Protein AF-A0A0F5W5Y2-F1 (afdb_monomer)

Sequence (340 aa):
MSAEYATFGLAPAMRAGGVLVNGEYQVHRDFMDFIVDGRPLLFQLSDLDAVSPLASDVPPSIFTAQVRSLLLETDAPLPGGRYVIYGCPECEDLGCGAVTAVIEKEHGDFIWRDFAWQTDEHADLELNGYHGIGPFRFRGPEYRQALDSLLGPDSASPRRRVLLIGARVALLAKLAAALRTIGIGADITQDAEGVPADELRAYGAVAFGRAVAQQERAAVRRSFERAGVEVAYVDGLAPIVPLLVAQIEHALDRSPQEQRRLTRLVAADGEAGVEVTSPCRVRLTAYRLDRLLRTHAEEVFDGVLEAGRHRIALDARAVKGESFVVARTSGGVLVEAMAH

Nearest PDB structures (foldseek):
  6bye-assembly1_B  TM=6.300E-01  e=9.648E-03  Xanthomonas citri pv. citri str. 306
  6byg-assembly1_A  TM=6.576E-01  e=2.609E-02  Xanthomonas citri pv. citri str. 306
  6byc-assembly1_A  TM=6.180E-01  e=2.609E-02  Xanthomonas citri pv. citri str. 306
  1zld-assembly1_A  TM=4.680E-01  e=2.321E-02  Pyrenophora tritici-repentis
  1dcf-assembly1_A-2  TM=6.520E-01  e=2.984E+00  Arabidopsis thaliana

Structure (mmCIF, N/CA/C/O backbone):
data_AF-A0A0F5W5Y2-F1
#
_entry.id   AF-A0A0F5W5Y2-F1
#
loop_
_atom_site.group_PDB
_atom_site.id
_atom_site.type_symbol
_atom_site.label_atom_id
_atom_site.label_alt_id
_atom_site.label_comp_id
_atom_site.label_asym_id
_atom_site.label_entity_id
_atom_site.label_seq_id
_atom_site.pdbx_PDB_ins_code
_atom_site.Cartn_x
_atom_site.Cartn_y
_atom_site.Cartn_z
_atom_site.occupancy
_atom_site.B_iso_or_equiv
_atom_site.auth_seq_id
_atom_site.auth_comp_id
_atom_site.auth_asym_id
_atom_site.auth_atom_id
_atom_site.pdbx_PDB_model_num
ATOM 1 N N . MET A 1 1 ? 20.122 -22.446 -24.600 1.00 36.56 1 MET A N 1
ATOM 2 C CA . MET A 1 1 ? 18.675 -22.751 -24.587 1.00 36.56 1 MET A CA 1
ATOM 3 C C . MET A 1 1 ? 17.962 -21.416 -24.682 1.00 36.56 1 MET A C 1
ATOM 5 O O . MET A 1 1 ? 18.310 -20.545 -23.899 1.00 36.56 1 MET A O 1
ATOM 9 N N . SER A 1 2 ? 17.103 -21.201 -25.684 1.00 42.94 2 SER A N 1
ATOM 10 C CA . SER A 1 2 ? 16.332 -19.952 -25.786 1.00 42.94 2 SER A CA 1
ATOM 11 C C . SER A 1 2 ? 15.470 -19.846 -24.536 1.00 42.94 2 SER A C 1
ATOM 13 O O . SER A 1 2 ? 14.688 -20.763 -24.298 1.00 42.94 2 SER A O 1
ATOM 15 N N . ALA A 1 3 ? 15.639 -18.793 -23.734 1.00 53.97 3 ALA A N 1
ATOM 16 C CA . ALA A 1 3 ? 14.706 -18.525 -22.648 1.00 53.97 3 ALA A CA 1
ATOM 17 C C . ALA A 1 3 ? 13.303 -18.439 -23.264 1.00 53.97 3 ALA A C 1
ATOM 19 O O . ALA A 1 3 ? 13.114 -17.779 -24.293 1.00 53.97 3 ALA A O 1
ATOM 20 N N . GLU A 1 4 ? 12.363 -19.197 -22.708 1.00 79.62 4 GLU A N 1
ATOM 21 C CA . GLU A 1 4 ? 10.958 -19.097 -23.083 1.00 79.62 4 GLU A CA 1
ATOM 22 C C . GLU A 1 4 ? 10.491 -17.660 -22.809 1.00 79.62 4 GLU A C 1
ATOM 24 O O . GLU A 1 4 ? 10.988 -17.006 -21.889 1.00 79.62 4 GLU A O 1
ATOM 29 N N . TYR A 1 5 ? 9.612 -17.125 -23.659 1.00 90.88 5 TYR A N 1
ATOM 30 C CA . TYR A 1 5 ? 9.090 -15.780 -23.427 1.00 90.88 5 TYR A CA 1
ATOM 31 C C . TYR A 1 5 ? 8.255 -15.785 -22.152 1.00 90.88 5 TYR A C 1
ATOM 33 O O . TYR A 1 5 ? 7.308 -16.562 -22.050 1.00 90.88 5 TYR A O 1
ATOM 41 N N . ALA A 1 6 ? 8.585 -14.883 -21.236 1.00 95.19 6 ALA A N 1
ATOM 42 C CA . ALA A 1 6 ? 7.760 -14.586 -20.081 1.00 95.19 6 ALA A CA 1
ATOM 43 C C . ALA A 1 6 ? 6.693 -13.550 -20.462 1.00 95.19 6 ALA A C 1
ATOM 45 O O . ALA A 1 6 ? 6.901 -12.699 -21.337 1.00 95.19 6 ALA A O 1
ATOM 46 N N . THR A 1 7 ? 5.553 -13.602 -19.783 1.00 95.88 7 THR A N 1
ATOM 47 C CA . THR A 1 7 ? 4.538 -12.542 -19.860 1.00 95.88 7 THR A CA 1
ATOM 48 C C . THR A 1 7 ? 4.912 -11.388 -18.935 1.00 95.88 7 THR A C 1
ATOM 50 O O . THR A 1 7 ? 5.480 -11.604 -17.865 1.00 95.88 7 THR A O 1
ATOM 53 N N . PHE A 1 8 ? 4.588 -10.161 -19.348 1.00 97.19 8 PHE A N 1
ATOM 54 C CA . PHE A 1 8 ? 4.802 -8.952 -18.557 1.00 97.19 8 PHE A CA 1
ATOM 55 C C . PHE A 1 8 ? 3.479 -8.226 -18.340 1.00 97.19 8 PHE A C 1
ATOM 57 O O . PHE A 1 8 ? 2.715 -8.011 -19.282 1.00 97.19 8 PHE A O 1
ATOM 64 N N . GLY A 1 9 ? 3.231 -7.814 -17.104 1.00 96.00 9 GLY A N 1
ATOM 65 C CA . GLY A 1 9 ? 2.086 -7.002 -16.736 1.00 96.00 9 GLY A CA 1
ATOM 66 C C . GLY A 1 9 ? 2.385 -6.113 -15.540 1.00 96.00 9 GLY A C 1
ATOM 67 O O . GLY A 1 9 ? 3.461 -6.165 -14.945 1.00 96.00 9 GLY A O 1
ATOM 68 N N . LEU A 1 10 ? 1.397 -5.301 -15.186 1.00 95.19 10 LEU A N 1
ATOM 69 C CA . LEU A 1 10 ? 1.430 -4.423 -14.027 1.00 95.19 10 LEU A CA 1
ATOM 70 C C . LEU A 1 10 ? 0.143 -4.611 -13.236 1.00 95.19 10 LEU A C 1
ATOM 72 O O . LEU A 1 10 ? -0.926 -4.774 -13.830 1.00 95.19 10 LEU A O 1
ATOM 76 N N . ALA A 1 11 ? 0.238 -4.562 -11.914 1.00 92.81 11 ALA A N 1
ATOM 77 C CA . ALA A 1 11 ? -0.936 -4.562 -11.055 1.00 92.81 11 ALA A CA 1
ATOM 78 C C . ALA A 1 11 ? -0.757 -3.599 -9.875 1.00 92.81 11 ALA A C 1
ATOM 80 O O . ALA A 1 11 ? 0.367 -3.431 -9.399 1.00 92.81 11 ALA A O 1
ATOM 81 N N . PRO A 1 12 ? -1.841 -2.976 -9.379 1.00 91.94 12 PRO A N 1
ATOM 82 C CA . PRO A 1 12 ? -1.785 -2.198 -8.151 1.00 91.94 12 PRO A CA 1
ATOM 83 C C . PRO A 1 12 ? -1.340 -3.069 -6.977 1.00 91.94 12 PRO A C 1
ATOM 85 O O . PRO A 1 12 ? -1.872 -4.161 -6.773 1.00 91.94 12 PRO A O 1
ATOM 88 N N . ALA A 1 13 ? -0.410 -2.546 -6.190 1.00 91.62 13 ALA A N 1
ATOM 89 C CA . ALA A 1 13 ? 0.059 -3.131 -4.950 1.00 91.62 13 ALA A CA 1
ATOM 90 C C . ALA A 1 13 ? 0.199 -2.053 -3.872 1.00 91.62 13 ALA A C 1
ATOM 92 O O . ALA A 1 13 ? 0.281 -0.853 -4.157 1.00 91.62 13 ALA A O 1
ATOM 93 N N . MET A 1 14 ? 0.243 -2.501 -2.622 1.00 91.12 14 MET A N 1
ATOM 94 C CA . MET A 1 14 ? 0.420 -1.643 -1.461 1.00 91.12 14 MET A CA 1
ATOM 95 C C . MET A 1 14 ? 1.567 -2.151 -0.592 1.00 91.12 14 MET A C 1
ATOM 97 O O . MET A 1 14 ? 1.665 -3.346 -0.330 1.00 91.12 14 MET A O 1
ATOM 101 N N . ARG A 1 15 ? 2.382 -1.232 -0.071 1.00 92.88 15 ARG A N 1
ATOM 102 C CA . ARG A 1 15 ? 3.181 -1.454 1.135 1.00 92.88 15 ARG A CA 1
ATOM 103 C C . ARG A 1 15 ? 2.403 -0.912 2.322 1.00 92.88 15 ARG A C 1
ATOM 105 O O . ARG A 1 15 ? 2.127 0.288 2.392 1.00 92.88 15 ARG A O 1
ATOM 112 N N . ALA A 1 16 ? 2.037 -1.795 3.243 1.00 90.50 16 ALA A N 1
ATOM 113 C CA . ALA A 1 16 ? 1.242 -1.436 4.406 1.00 90.50 16 ALA A CA 1
ATOM 114 C C . ALA A 1 16 ? 2.083 -0.580 5.370 1.00 90.50 16 ALA A C 1
ATOM 116 O O . ALA A 1 16 ? 3.141 -1.005 5.828 1.00 90.50 16 ALA A O 1
ATOM 117 N N . GLY A 1 17 ? 1.613 0.625 5.678 1.00 91.00 17 GLY A N 1
ATOM 118 C CA . GLY A 1 17 ? 2.208 1.515 6.666 1.00 91.00 17 GLY A CA 1
ATOM 119 C C . GLY A 1 17 ? 1.814 1.128 8.089 1.00 91.00 17 GLY A C 1
ATOM 120 O O . GLY A 1 17 ? 1.643 -0.041 8.411 1.00 91.00 17 GLY A O 1
ATOM 121 N N . GLY A 1 18 ? 1.661 2.102 8.978 1.00 89.12 18 GLY A N 1
ATOM 122 C CA . GLY A 1 1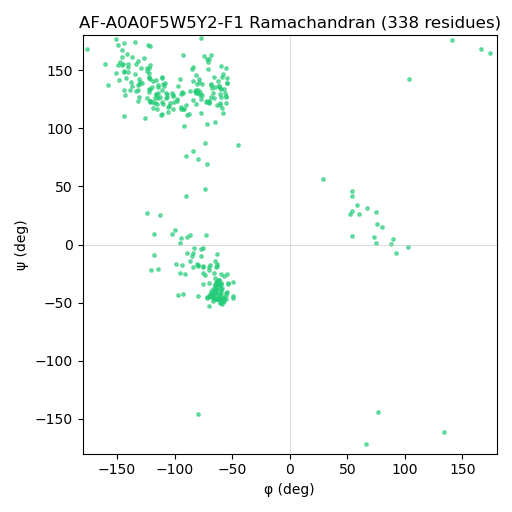8 ? 1.017 1.880 10.270 1.00 89.12 18 GLY A CA 1
ATOM 123 C C . GLY A 1 18 ? 1.663 2.612 11.433 1.00 89.12 18 GLY A C 1
ATOM 124 O O . GLY A 1 18 ? 2.687 3.278 11.301 1.00 89.12 18 GLY A O 1
ATOM 125 N N . VAL A 1 19 ? 1.023 2.470 12.593 1.00 89.00 19 VAL A N 1
ATOM 126 C CA . VAL A 1 19 ? 1.528 2.948 13.884 1.00 89.00 19 VAL A CA 1
ATOM 127 C C . VAL A 1 19 ? 1.891 1.728 14.715 1.00 89.00 19 VAL A C 1
ATOM 129 O O . VAL A 1 19 ? 1.013 0.949 15.096 1.00 89.00 19 VAL A O 1
ATOM 132 N N . LEU A 1 20 ? 3.180 1.548 14.966 1.00 85.69 20 LEU A N 1
ATOM 133 C CA . LEU A 1 20 ? 3.710 0.413 15.707 1.00 85.69 20 LEU A CA 1
ATOM 134 C C . LEU A 1 20 ? 3.424 0.546 17.210 1.00 85.69 20 LEU A C 1
ATOM 136 O O . LEU A 1 20 ? 3.120 1.625 17.722 1.00 85.69 20 LEU A O 1
ATOM 140 N N . VAL A 1 21 ? 3.517 -0.569 17.944 1.00 83.50 21 VAL A N 1
ATOM 141 C CA . VAL A 1 21 ? 3.242 -0.611 19.397 1.00 83.50 21 VAL A CA 1
ATOM 142 C C . VAL A 1 21 ? 4.195 0.297 20.186 1.00 83.50 21 VAL A C 1
ATOM 144 O O . VAL A 1 21 ? 3.800 0.878 21.196 1.00 83.50 21 VAL A O 1
ATOM 147 N N . ASN A 1 22 ? 5.424 0.473 19.700 1.00 82.62 22 ASN A N 1
ATOM 148 C CA . ASN A 1 22 ? 6.426 1.385 20.259 1.00 82.62 22 ASN A CA 1
ATOM 149 C C . ASN A 1 22 ? 6.187 2.870 19.900 1.00 82.62 22 ASN A C 1
ATOM 151 O O . ASN A 1 22 ? 6.911 3.734 20.388 1.00 82.62 22 ASN A O 1
ATOM 155 N N . GLY A 1 23 ? 5.173 3.179 19.084 1.00 82.19 23 GLY A N 1
ATOM 156 C CA . GLY A 1 23 ? 4.836 4.533 18.641 1.00 82.19 23 GLY A CA 1
ATOM 157 C C . GLY A 1 23 ? 5.565 5.002 17.379 1.00 82.19 23 GLY A C 1
ATOM 158 O O . GLY A 1 23 ? 5.333 6.131 16.948 1.00 82.19 23 GLY A O 1
ATOM 159 N N . GLU A 1 24 ? 6.416 4.165 16.783 1.00 87.88 24 GLU A N 1
ATOM 160 C CA . GLU A 1 24 ? 7.038 4.444 15.488 1.00 87.88 24 GLU A CA 1
ATOM 161 C C . GLU A 1 24 ? 6.017 4.352 14.350 1.00 87.88 24 GLU A C 1
ATOM 163 O O . GLU A 1 24 ? 4.978 3.691 14.458 1.00 87.88 24 GLU A O 1
ATOM 168 N N . TYR A 1 25 ? 6.331 5.025 13.246 1.00 88.88 25 TYR A N 1
ATOM 169 C CA . TYR A 1 25 ? 5.500 5.046 12.052 1.00 88.88 25 TYR A CA 1
ATOM 170 C C . TYR A 1 25 ? 6.182 4.301 10.916 1.00 88.88 25 TYR A C 1
ATOM 172 O O . TYR A 1 25 ? 7.394 4.385 10.739 1.00 88.88 25 TYR A O 1
ATOM 180 N N . GLN A 1 26 ? 5.363 3.611 10.136 1.00 91.44 26 GLN A N 1
ATOM 181 C CA . GLN A 1 26 ? 5.737 2.977 8.884 1.00 91.44 26 GLN A CA 1
ATOM 182 C C . GLN A 1 26 ? 4.950 3.647 7.764 1.00 91.44 26 GLN A C 1
ATOM 184 O O . GLN A 1 26 ? 3.731 3.801 7.872 1.00 91.44 26 GLN A O 1
ATOM 189 N N . VAL A 1 27 ? 5.633 4.079 6.706 1.00 92.19 27 VAL A N 1
ATOM 190 C CA . VAL A 1 27 ? 4.982 4.827 5.630 1.00 92.19 27 VAL A CA 1
ATOM 191 C C . VAL A 1 27 ? 4.202 3.909 4.691 1.00 92.19 27 VAL A C 1
ATOM 193 O O . VAL A 1 27 ? 4.708 2.917 4.180 1.00 92.19 27 VAL A O 1
ATOM 196 N N . HIS A 1 28 ? 2.947 4.240 4.441 1.00 93.06 28 HIS A N 1
ATOM 197 C CA . HIS A 1 28 ? 2.129 3.541 3.466 1.00 93.06 28 HIS A CA 1
ATOM 198 C C . HIS A 1 28 ? 2.521 3.972 2.043 1.00 93.06 28 HIS A C 1
ATOM 200 O O . HIS A 1 28 ? 2.723 5.161 1.783 1.00 93.06 28 HIS A O 1
ATOM 206 N N . ARG A 1 29 ? 2.593 3.015 1.111 1.00 92.06 29 ARG A N 1
ATOM 207 C CA . ARG A 1 29 ? 2.836 3.283 -0.316 1.00 92.06 29 ARG A CA 1
ATOM 208 C C . ARG A 1 29 ? 1.842 2.524 -1.173 1.00 92.06 29 ARG A C 1
ATOM 210 O O . ARG A 1 29 ? 1.722 1.314 -1.026 1.00 92.06 29 ARG A O 1
ATOM 217 N N . ASP A 1 30 ? 1.246 3.215 -2.133 1.00 91.12 30 ASP A N 1
ATOM 218 C CA . ASP A 1 30 ? 0.565 2.590 -3.266 1.00 91.12 30 ASP A CA 1
ATOM 219 C C . ASP A 1 30 ? 1.489 2.654 -4.487 1.00 91.12 30 ASP A C 1
ATOM 221 O O . ASP A 1 30 ? 1.966 3.740 -4.843 1.00 91.12 30 ASP A O 1
ATOM 225 N N . PHE A 1 31 ? 1.714 1.530 -5.159 1.00 92.88 31 PHE A N 1
ATOM 226 C CA . PHE A 1 31 ? 2.610 1.431 -6.313 1.00 92.88 31 PHE A CA 1
ATOM 227 C C . PHE A 1 31 ? 2.103 0.415 -7.341 1.00 92.88 31 PHE A C 1
ATOM 229 O O . PHE A 1 31 ? 1.189 -0.360 -7.067 1.00 92.88 31 PHE A O 1
ATOM 236 N N . MET A 1 32 ? 2.683 0.428 -8.541 1.00 93.81 32 MET A N 1
ATOM 237 C CA . MET A 1 32 ? 2.454 -0.623 -9.537 1.00 93.81 32 MET A CA 1
ATOM 238 C C . MET A 1 32 ? 3.522 -1.704 -9.406 1.00 93.81 32 MET A C 1
ATOM 240 O O . MET A 1 32 ? 4.705 -1.428 -9.609 1.00 93.81 32 MET A O 1
ATOM 244 N N . ASP A 1 33 ? 3.116 -2.924 -9.072 1.00 94.56 33 ASP A N 1
ATOM 245 C CA . ASP A 1 33 ? 4.012 -4.074 -9.033 1.00 94.56 33 ASP A CA 1
ATOM 246 C C . ASP A 1 33 ? 4.176 -4.697 -10.425 1.00 94.56 33 ASP A C 1
ATOM 248 O O . ASP A 1 33 ? 3.287 -4.610 -11.277 1.00 94.56 33 ASP A O 1
ATOM 252 N N . PHE A 1 34 ? 5.320 -5.339 -10.649 1.00 96.44 34 PHE A N 1
ATOM 253 C CA . PHE A 1 34 ? 5.620 -6.066 -11.873 1.00 96.44 34 PHE A CA 1
ATOM 254 C C . PHE A 1 34 ? 5.042 -7.475 -11.792 1.00 96.44 34 PHE A C 1
ATOM 256 O O . PHE A 1 34 ? 5.357 -8.243 -10.883 1.00 96.44 34 PHE A O 1
ATOM 263 N N . ILE A 1 35 ? 4.215 -7.831 -12.770 1.00 95.69 35 ILE A N 1
ATOM 264 C CA . ILE A 1 35 ? 3.640 -9.166 -12.898 1.00 95.69 35 ILE A CA 1
ATOM 265 C C . ILE A 1 35 ? 4.414 -9.924 -13.970 1.00 95.69 35 ILE A C 1
ATOM 267 O O . ILE A 1 35 ? 4.394 -9.544 -15.140 1.00 95.69 35 ILE A O 1
ATOM 271 N N . VAL A 1 36 ? 5.077 -11.005 -13.567 1.00 95.31 36 VAL A N 1
ATOM 272 C CA . VAL A 1 36 ? 5.816 -11.903 -14.460 1.00 95.31 36 VAL A CA 1
ATOM 273 C C . VAL A 1 36 ? 5.170 -13.278 -14.390 1.00 95.31 36 VAL A C 1
ATOM 275 O O . VAL A 1 36 ? 5.023 -13.841 -13.304 1.00 95.31 36 VAL A O 1
ATOM 278 N N . ASP A 1 37 ? 4.722 -13.796 -15.534 1.00 93.12 37 ASP A N 1
ATOM 279 C CA . ASP A 1 37 ? 4.015 -15.087 -15.625 1.00 93.12 37 ASP A CA 1
ATOM 280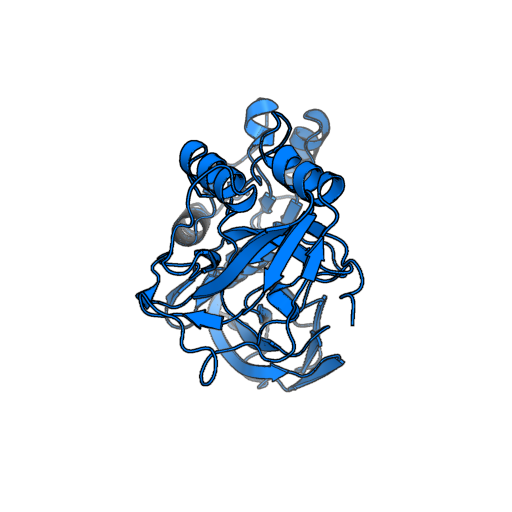 C C . ASP A 1 37 ? 2.802 -15.184 -14.691 1.00 93.12 37 ASP A C 1
ATOM 282 O O . ASP A 1 37 ? 2.544 -16.192 -14.030 1.00 93.12 37 ASP A O 1
ATOM 286 N N . GLY A 1 38 ? 2.048 -14.081 -14.634 1.00 90.94 38 GLY A N 1
ATOM 287 C CA . GLY A 1 38 ? 0.839 -13.951 -13.824 1.00 90.94 38 GLY A CA 1
ATOM 288 C C . GLY A 1 38 ? 1.088 -13.823 -12.319 1.00 90.94 38 GLY A C 1
ATOM 289 O O . GLY A 1 38 ? 0.125 -13.829 -11.555 1.00 90.94 38 GLY A O 1
ATOM 290 N N . ARG A 1 39 ? 2.346 -13.712 -11.869 1.00 90.19 39 ARG A N 1
ATOM 291 C CA . ARG A 1 39 ? 2.701 -13.620 -10.447 1.00 90.19 39 ARG A CA 1
ATOM 292 C C . ARG A 1 39 ? 3.406 -12.302 -10.120 1.00 90.19 39 ARG A C 1
ATOM 294 O O . ARG A 1 39 ? 4.266 -11.889 -10.897 1.00 90.19 39 ARG A O 1
ATOM 301 N N . PRO A 1 40 ? 3.117 -11.685 -8.960 1.00 92.25 40 PRO A N 1
ATOM 302 C CA . PRO A 1 40 ? 3.898 -10.558 -8.458 1.00 92.25 40 PRO A CA 1
ATOM 303 C C . PRO A 1 40 ? 5.381 -10.927 -8.355 1.00 92.25 40 PRO A C 1
ATOM 305 O O . PRO A 1 40 ? 5.738 -11.892 -7.671 1.00 92.25 40 PRO A O 1
ATOM 308 N N . LEU A 1 41 ? 6.255 -10.189 -9.039 1.00 93.56 41 LEU A N 1
ATOM 309 C CA . LEU A 1 41 ? 7.698 -10.430 -9.008 1.00 93.56 41 LEU A CA 1
ATOM 310 C C . LEU A 1 41 ? 8.249 -10.221 -7.592 1.00 93.56 41 LEU A C 1
ATOM 312 O O . LEU A 1 41 ? 9.096 -10.998 -7.155 1.00 93.56 41 LEU A O 1
ATOM 316 N N . LEU A 1 42 ? 7.689 -9.281 -6.821 1.00 89.81 42 LEU A N 1
ATOM 317 C CA . LEU A 1 42 ? 8.040 -9.069 -5.416 1.00 89.81 42 LEU A CA 1
ATOM 318 C C . LEU A 1 42 ? 7.846 -10.332 -4.562 1.00 89.81 42 LEU A C 1
ATOM 320 O O . LEU A 1 42 ? 8.518 -10.503 -3.552 1.00 89.81 42 LEU A O 1
ATOM 324 N N . PHE A 1 43 ? 6.941 -11.242 -4.935 1.00 86.12 43 PHE A N 1
ATOM 325 C CA . PHE A 1 43 ? 6.701 -12.485 -4.182 1.00 86.12 43 PHE A CA 1
ATOM 326 C C . PHE A 1 43 ? 7.734 -13.564 -4.479 1.00 86.12 43 PHE A C 1
ATOM 328 O O . PHE A 1 43 ? 7.889 -14.502 -3.701 1.00 86.12 43 PHE A O 1
ATOM 335 N N . GLN A 1 44 ? 8.452 -13.412 -5.586 1.00 85.81 44 GLN A N 1
ATOM 336 C CA . GLN A 1 44 ? 9.562 -14.278 -5.962 1.00 85.81 44 GLN A CA 1
ATOM 337 C C . GLN A 1 44 ? 10.872 -13.831 -5.291 1.00 85.81 44 GLN A C 1
ATOM 339 O O . GLN A 1 44 ? 11.860 -14.560 -5.323 1.00 85.81 44 GLN A O 1
ATOM 344 N N . LEU A 1 45 ? 10.873 -12.651 -4.660 1.00 83.56 45 LEU A N 1
ATOM 345 C CA . LEU A 1 45 ? 12.012 -12.044 -3.983 1.00 83.56 45 LEU A CA 1
ATOM 346 C C . LEU A 1 45 ? 11.795 -12.126 -2.463 1.00 83.56 45 LEU A C 1
ATOM 348 O O . LEU A 1 45 ? 10.753 -11.718 -1.953 1.00 83.56 45 LEU A O 1
ATOM 352 N N . SER A 1 46 ? 12.767 -12.698 -1.750 1.00 70.06 46 SER A N 1
ATOM 353 C CA . SER A 1 46 ? 12.737 -13.099 -0.332 1.00 70.06 46 SER A CA 1
ATOM 354 C C . SER A 1 46 ? 12.131 -12.074 0.645 1.00 70.06 46 SER A C 1
ATOM 356 O O . SER A 1 46 ? 12.866 -11.308 1.258 1.00 70.06 46 SER A O 1
ATOM 358 N N . ASP A 1 47 ? 10.801 -12.089 0.797 1.00 73.44 47 ASP A N 1
ATOM 359 C CA . ASP A 1 47 ? 9.986 -11.245 1.689 1.00 73.44 47 ASP A CA 1
ATOM 360 C C . ASP A 1 47 ? 10.549 -9.849 2.002 1.00 73.44 47 ASP A C 1
ATOM 362 O O . ASP A 1 47 ? 10.774 -9.475 3.153 1.00 73.44 47 ASP A O 1
ATOM 366 N N . LEU A 1 48 ? 10.798 -9.086 0.942 1.00 83.31 48 LEU A N 1
ATOM 367 C CA . LEU A 1 48 ? 11.393 -7.760 1.037 1.00 83.31 48 LEU A CA 1
ATOM 368 C C . LEU A 1 48 ? 10.342 -6.708 1.407 1.00 83.31 48 LEU A C 1
ATOM 370 O O . LEU A 1 48 ? 9.242 -6.688 0.852 1.00 83.31 48 LEU A O 1
ATOM 374 N N . ASP A 1 49 ? 10.712 -5.791 2.302 1.00 89.25 49 ASP A N 1
ATOM 375 C CA . ASP A 1 49 ? 9.996 -4.526 2.492 1.00 89.25 49 ASP A CA 1
ATOM 376 C C . ASP A 1 49 ? 10.504 -3.517 1.457 1.00 89.25 49 ASP A C 1
ATOM 378 O O . ASP A 1 49 ? 11.410 -2.727 1.721 1.00 89.25 49 ASP A O 1
ATOM 382 N N . ALA A 1 50 ? 9.985 -3.622 0.235 1.00 91.88 50 ALA A N 1
ATOM 383 C CA . ALA A 1 50 ? 10.414 -2.815 -0.897 1.00 91.88 50 ALA A CA 1
ATOM 384 C C . ALA A 1 50 ? 9.240 -2.499 -1.829 1.00 91.88 50 ALA A C 1
ATOM 386 O O . ALA A 1 50 ? 8.256 -3.236 -1.888 1.00 91.88 50 ALA A O 1
ATOM 387 N N . VAL A 1 51 ? 9.354 -1.395 -2.566 1.00 94.19 51 VAL A N 1
ATOM 388 C CA . VAL A 1 51 ? 8.342 -0.922 -3.524 1.00 94.19 51 VAL A CA 1
ATOM 389 C C . VAL A 1 51 ? 8.982 -0.631 -4.871 1.00 94.19 51 VAL A C 1
ATOM 391 O O . VAL A 1 51 ? 10.170 -0.317 -4.938 1.00 94.19 51 VAL A O 1
ATOM 394 N N . SER A 1 52 ? 8.218 -0.750 -5.956 1.00 95.00 52 SER A N 1
ATOM 395 C CA . SER A 1 52 ? 8.740 -0.395 -7.277 1.00 95.00 52 SER A CA 1
ATOM 396 C C . SER A 1 52 ? 8.931 1.126 -7.402 1.00 95.00 52 SER A C 1
ATOM 398 O O . SER A 1 52 ? 8.265 1.892 -6.697 1.00 95.00 52 SER A O 1
ATOM 400 N N . PRO A 1 53 ? 9.766 1.603 -8.345 1.00 93.25 53 PRO A N 1
ATOM 401 C CA . PRO A 1 53 ? 9.864 3.031 -8.660 1.00 93.25 53 PRO A CA 1
ATOM 402 C C . PRO A 1 53 ? 8.563 3.640 -9.211 1.00 93.25 53 PRO A C 1
ATOM 404 O O . PRO A 1 53 ? 8.473 4.852 -9.391 1.00 93.25 53 PRO A O 1
ATOM 407 N N . LEU A 1 54 ? 7.552 2.813 -9.500 1.00 93.38 54 LEU A N 1
ATOM 408 C CA . LEU A 1 54 ? 6.241 3.218 -10.004 1.00 93.38 54 LEU A CA 1
ATOM 409 C C . LEU A 1 54 ? 5.271 3.494 -8.841 1.00 93.38 54 LEU A C 1
ATOM 411 O O . LEU A 1 54 ? 4.104 3.091 -8.871 1.00 93.38 54 LEU A O 1
ATOM 415 N N . ALA A 1 55 ? 5.769 4.159 -7.797 1.00 90.00 55 ALA A N 1
ATOM 416 C CA . ALA A 1 55 ? 4.991 4.576 -6.640 1.00 90.00 55 ALA A CA 1
ATOM 417 C C . ALA A 1 55 ? 4.180 5.840 -6.948 1.00 90.00 55 ALA A C 1
ATOM 419 O O . ALA A 1 55 ? 4.622 6.748 -7.650 1.00 90.00 55 ALA A O 1
ATOM 420 N N . SER A 1 56 ? 2.963 5.910 -6.423 1.00 85.19 56 SER A N 1
ATOM 421 C CA . SER A 1 56 ? 2.014 6.972 -6.785 1.00 85.19 56 SER A CA 1
ATOM 422 C C . SER A 1 56 ? 2.182 8.292 -6.020 1.00 85.19 56 SER A C 1
ATOM 424 O O . SER A 1 56 ? 1.459 9.247 -6.293 1.00 85.19 56 SER A O 1
ATOM 426 N N . ASP A 1 57 ? 3.105 8.367 -5.057 1.00 82.81 57 ASP A N 1
ATOM 427 C CA . ASP A 1 57 ? 3.477 9.592 -4.324 1.00 82.81 57 ASP A CA 1
ATOM 428 C C . ASP A 1 57 ? 4.499 10.397 -5.097 1.00 82.81 57 ASP A C 1
ATOM 430 O O . ASP A 1 57 ? 4.730 11.571 -4.800 1.00 82.81 57 ASP A O 1
ATOM 434 N N . VAL A 1 58 ? 5.166 9.729 -6.030 1.00 85.81 58 VAL A N 1
ATOM 435 C CA . VAL A 1 58 ? 6.249 10.298 -6.796 1.00 85.81 58 VAL A CA 1
ATOM 436 C C . VAL A 1 58 ? 5.668 11.388 -7.703 1.00 85.81 58 VAL A C 1
ATOM 438 O O . VAL A 1 58 ? 4.635 11.175 -8.348 1.00 85.81 58 VAL A O 1
ATOM 441 N N . PRO A 1 59 ? 6.304 12.574 -7.786 1.00 87.44 59 PRO A N 1
ATOM 442 C CA . PRO A 1 59 ? 5.828 13.643 -8.654 1.00 87.44 59 PRO A CA 1
ATOM 443 C C . PRO A 1 59 ? 5.660 13.171 -10.110 1.00 87.44 59 PRO A C 1
ATOM 445 O O . PRO A 1 59 ? 6.519 12.431 -10.597 1.00 87.44 59 PRO A O 1
ATOM 448 N N . PRO A 1 60 ? 4.639 13.641 -10.858 1.00 87.00 60 PRO A N 1
ATOM 449 C CA . PRO A 1 60 ? 4.342 13.139 -12.205 1.00 87.00 60 PRO A CA 1
ATOM 450 C C . PRO A 1 60 ? 5.522 13.167 -13.187 1.00 87.00 60 PRO A C 1
ATOM 452 O O . PRO A 1 60 ? 5.660 12.277 -14.026 1.00 87.00 60 PRO A O 1
ATOM 455 N N . SER A 1 61 ? 6.400 14.170 -13.082 1.00 89.44 61 SER A N 1
ATOM 456 C CA . SER A 1 61 ? 7.613 14.268 -13.901 1.00 89.44 61 SER A CA 1
ATOM 457 C C . SER A 1 61 ? 8.625 13.166 -13.589 1.00 89.44 61 SER A C 1
ATOM 459 O O . SER A 1 61 ? 9.201 12.594 -14.512 1.00 89.44 61 SER A O 1
ATOM 461 N N . ILE A 1 62 ? 8.818 12.850 -12.306 1.00 91.06 62 ILE A N 1
ATOM 462 C CA . ILE A 1 62 ? 9.706 11.775 -11.860 1.00 91.06 62 ILE A CA 1
ATOM 463 C C . ILE A 1 62 ? 9.093 10.423 -12.227 1.00 91.06 62 ILE A C 1
ATOM 465 O O . ILE A 1 62 ? 9.779 9.603 -12.822 1.00 91.06 62 ILE A O 1
ATOM 469 N N . PHE A 1 63 ? 7.792 10.226 -11.998 1.00 91.75 63 PHE A N 1
ATOM 470 C CA . PHE A 1 63 ? 7.083 9.008 -12.402 1.00 91.75 63 PHE A CA 1
ATOM 471 C C . PHE A 1 63 ? 7.212 8.753 -13.914 1.00 91.75 63 PHE A C 1
ATOM 473 O O . PHE A 1 63 ? 7.587 7.664 -14.339 1.00 91.75 63 PHE A O 1
ATOM 480 N N . THR A 1 64 ? 7.005 9.788 -14.738 1.00 92.88 64 THR A N 1
ATOM 481 C CA . THR A 1 64 ? 7.197 9.702 -16.197 1.00 92.88 64 THR A CA 1
ATOM 482 C C . THR A 1 64 ? 8.636 9.325 -16.557 1.00 92.88 64 THR A C 1
ATOM 484 O O . THR A 1 64 ? 8.852 8.511 -17.452 1.00 92.88 64 THR A O 1
ATOM 487 N N . ALA A 1 65 ? 9.629 9.896 -15.868 1.00 93.94 65 ALA A N 1
ATOM 488 C CA . ALA A 1 65 ? 11.032 9.558 -16.087 1.00 93.94 65 ALA A CA 1
ATOM 489 C C . ALA A 1 65 ? 11.340 8.095 -15.719 1.00 93.94 65 ALA A C 1
ATOM 491 O O . ALA A 1 65 ? 12.053 7.433 -16.468 1.00 93.94 65 ALA A O 1
ATOM 492 N N . GLN A 1 66 ? 10.756 7.569 -14.635 1.00 94.81 66 GLN A N 1
ATOM 493 C CA . GLN A 1 66 ? 10.901 6.161 -14.245 1.00 94.81 66 GLN A CA 1
ATOM 494 C C . GLN A 1 66 ? 10.338 5.219 -15.316 1.00 94.81 66 GLN A C 1
ATOM 496 O O . GLN A 1 66 ? 11.013 4.277 -15.729 1.00 94.81 66 GLN A O 1
ATOM 501 N N . VAL A 1 67 ? 9.142 5.508 -15.840 1.00 96.19 67 VAL A N 1
ATOM 502 C CA . VAL A 1 67 ? 8.538 4.710 -16.922 1.00 96.19 67 VAL A CA 1
ATOM 503 C C . VAL A 1 67 ? 9.415 4.726 -18.180 1.00 96.19 67 VAL A C 1
ATOM 505 O O . VAL A 1 67 ? 9.715 3.672 -18.736 1.00 96.19 67 VAL A O 1
ATOM 508 N N . ARG A 1 68 ? 9.889 5.905 -18.605 1.00 96.31 68 ARG A N 1
ATOM 509 C CA . ARG A 1 68 ? 10.773 6.042 -19.780 1.00 96.31 68 ARG A CA 1
ATOM 510 C C . ARG A 1 68 ? 12.123 5.348 -19.605 1.00 96.31 68 ARG A C 1
ATOM 512 O O . ARG A 1 68 ? 12.659 4.794 -20.563 1.00 96.31 68 ARG A O 1
ATOM 519 N N . SER A 1 69 ? 12.644 5.340 -18.382 1.00 96.44 69 SER A N 1
ATOM 520 C CA . SER A 1 69 ? 13.858 4.609 -18.021 1.00 96.44 69 SER A CA 1
ATOM 521 C C . SER A 1 69 ? 13.674 3.100 -18.211 1.00 96.44 69 SER A C 1
ATOM 523 O O . SER A 1 69 ? 14.472 2.471 -18.903 1.00 96.44 69 SER A O 1
ATOM 525 N N . LEU A 1 70 ? 12.563 2.530 -17.728 1.00 97.25 70 LEU A N 1
ATOM 526 C CA . LEU A 1 70 ? 12.226 1.111 -17.933 1.00 97.25 70 LEU A CA 1
ATOM 527 C C . LEU A 1 70 ? 11.973 0.761 -19.413 1.00 97.25 70 LEU A C 1
ATOM 529 O O . LEU A 1 70 ? 12.255 -0.353 -19.847 1.00 97.25 70 LEU A O 1
ATOM 533 N N . LEU A 1 71 ? 11.510 1.723 -20.217 1.00 97.44 71 LEU A N 1
ATOM 534 C CA . LEU A 1 71 ? 11.382 1.596 -21.676 1.00 97.44 71 LEU A CA 1
ATOM 535 C C . LEU A 1 71 ? 12.723 1.682 -22.432 1.00 97.44 71 LEU A C 1
ATOM 537 O O . LEU A 1 71 ? 12.741 1.506 -23.656 1.00 97.44 71 LEU A O 1
ATOM 541 N N . LEU A 1 72 ? 13.836 1.913 -21.725 1.00 97.12 72 LEU A N 1
ATOM 542 C CA . LEU A 1 72 ? 15.172 2.147 -22.283 1.00 97.12 72 LEU A CA 1
ATOM 543 C C . LEU A 1 72 ? 15.222 3.354 -23.237 1.00 97.12 72 LEU A C 1
ATOM 545 O O . LEU A 1 72 ? 15.954 3.351 -24.229 1.00 97.12 72 LEU A O 1
ATOM 549 N N . GLU A 1 73 ? 14.422 4.385 -22.957 1.00 96.38 73 GLU A N 1
ATOM 550 C CA . GLU A 1 73 ? 14.469 5.672 -23.669 1.00 96.38 73 GLU A CA 1
ATOM 551 C C . GLU A 1 73 ? 15.502 6.634 -23.068 1.00 96.38 73 GLU A C 1
ATOM 553 O O . GLU A 1 73 ? 15.863 7.635 -23.689 1.00 96.38 73 GLU A O 1
ATOM 558 N N . THR A 1 74 ? 15.982 6.326 -21.863 1.00 95.12 74 THR A N 1
ATOM 559 C CA . THR A 1 74 ? 17.063 7.028 -21.170 1.00 95.12 74 THR A CA 1
ATOM 560 C C . THR A 1 74 ? 18.141 6.041 -20.738 1.00 95.12 74 THR A C 1
ATOM 562 O O . THR A 1 74 ? 17.883 4.840 -20.616 1.00 95.12 74 THR A O 1
ATOM 565 N N . ASP A 1 75 ? 19.340 6.557 -20.469 1.00 92.56 75 ASP A N 1
ATOM 566 C CA . ASP A 1 75 ? 20.442 5.754 -19.939 1.00 92.56 75 ASP A CA 1
ATOM 567 C C . ASP A 1 75 ? 20.078 5.111 -18.594 1.00 92.56 75 ASP A C 1
ATOM 569 O O . ASP A 1 75 ? 19.234 5.614 -17.843 1.00 92.56 75 ASP A O 1
ATOM 573 N N . ALA A 1 76 ? 20.730 3.986 -18.296 1.00 93.88 76 ALA A N 1
ATOM 574 C CA . ALA A 1 76 ? 20.531 3.279 -17.042 1.00 93.88 76 ALA A CA 1
ATOM 575 C C . ALA A 1 76 ? 20.923 4.159 -15.844 1.00 93.88 76 ALA A C 1
ATOM 577 O O . ALA A 1 76 ? 21.978 4.799 -15.876 1.00 93.88 76 ALA A O 1
ATOM 578 N N . PRO A 1 77 ? 20.113 4.175 -14.770 1.00 92.81 77 PRO A N 1
ATOM 579 C CA . PRO A 1 77 ? 20.378 5.012 -13.604 1.00 92.81 77 PRO A CA 1
ATOM 580 C C . PRO A 1 77 ? 21.586 4.534 -12.789 1.00 92.81 77 PRO A C 1
ATOM 582 O O . PRO A 1 77 ? 22.128 5.313 -12.008 1.00 92.81 77 PRO A O 1
ATOM 585 N N . LEU A 1 78 ? 22.005 3.273 -12.953 1.00 94.69 78 LEU A N 1
ATOM 586 C CA . LEU A 1 78 ? 23.143 2.682 -12.255 1.00 94.69 78 LEU A CA 1
ATOM 587 C C . LEU A 1 78 ? 24.176 2.113 -13.245 1.00 94.69 78 LEU A C 1
ATOM 589 O O . LEU A 1 78 ? 23.808 1.663 -14.341 1.00 94.69 78 LEU A O 1
ATOM 593 N N . PRO A 1 79 ? 25.468 2.069 -12.863 1.00 93.06 79 PRO A N 1
ATOM 594 C CA . PRO A 1 79 ? 26.513 1.476 -13.690 1.00 93.06 79 PRO A CA 1
ATOM 595 C C . PRO A 1 79 ? 26.228 0.028 -14.095 1.00 93.06 79 PRO A C 1
ATOM 597 O O . PRO A 1 79 ? 25.546 -0.729 -13.404 1.00 93.06 79 PRO A O 1
ATOM 600 N N . GLY A 1 80 ? 26.770 -0.365 -15.250 1.00 91.50 80 GLY A N 1
ATOM 601 C CA . GLY A 1 80 ? 26.580 -1.712 -15.795 1.00 91.50 80 GLY A CA 1
ATOM 602 C C . GLY A 1 80 ? 25.200 -1.957 -16.412 1.00 91.50 80 GLY A C 1
ATOM 603 O O . GLY A 1 80 ? 24.822 -3.112 -16.587 1.00 91.50 80 GLY A O 1
ATOM 604 N N . GLY A 1 81 ? 24.448 -0.899 -16.741 1.00 94.56 81 GLY A N 1
ATOM 605 C CA . GLY A 1 81 ? 23.130 -1.028 -17.370 1.00 94.56 81 GLY A CA 1
ATOM 606 C C . GLY A 1 81 ? 22.040 -1.477 -16.394 1.00 94.56 81 GLY A C 1
ATOM 607 O O . GLY A 1 81 ? 21.102 -2.162 -16.802 1.00 94.56 81 GLY A O 1
ATOM 608 N N . ARG A 1 82 ? 22.197 -1.162 -15.100 1.00 97.12 82 ARG A N 1
ATOM 609 C CA . ARG A 1 82 ? 21.311 -1.648 -14.038 1.00 97.12 82 ARG A CA 1
ATOM 610 C C . ARG A 1 82 ? 20.213 -0.642 -13.713 1.00 97.12 82 ARG A C 1
ATOM 612 O O . ARG A 1 82 ? 20.431 0.567 -13.678 1.00 97.12 82 ARG A O 1
ATOM 619 N N . TYR A 1 83 ? 19.037 -1.179 -13.431 1.00 97.44 83 TYR A N 1
ATOM 620 C CA . TYR A 1 83 ? 17.827 -0.444 -13.093 1.00 97.44 83 TYR A CA 1
ATOM 621 C C . TYR A 1 83 ? 17.328 -0.905 -11.730 1.00 97.44 83 TYR A C 1
ATOM 623 O O . TYR A 1 83 ? 17.416 -2.090 -11.402 1.00 97.44 83 TYR A O 1
ATOM 631 N N . VAL A 1 84 ? 16.799 0.028 -10.941 1.00 96.06 84 VAL A N 1
ATOM 632 C CA . VAL A 1 84 ? 16.104 -0.294 -9.691 1.00 96.06 84 VAL A CA 1
ATOM 633 C C . VAL A 1 84 ? 14.755 -0.914 -10.040 1.00 96.06 84 VAL A C 1
ATOM 635 O O . VAL A 1 84 ? 13.952 -0.301 -10.736 1.00 96.06 84 VAL A O 1
ATOM 638 N N . ILE A 1 85 ? 14.517 -2.132 -9.561 1.00 96.56 85 ILE A N 1
ATOM 639 C CA . ILE A 1 85 ? 13.244 -2.845 -9.710 1.00 96.56 85 ILE A CA 1
ATOM 640 C C . ILE A 1 85 ? 12.404 -2.670 -8.446 1.00 96.56 85 ILE A C 1
ATOM 642 O O . ILE A 1 85 ? 11.220 -2.368 -8.538 1.00 96.56 85 ILE A O 1
ATOM 646 N N . TYR A 1 86 ? 13.029 -2.785 -7.271 1.00 96.19 86 TYR A N 1
ATOM 647 C CA . TYR A 1 86 ? 12.403 -2.469 -5.988 1.00 96.19 86 TYR A CA 1
ATOM 648 C C . TYR A 1 86 ? 13.385 -1.721 -5.094 1.00 96.19 86 TYR A C 1
ATOM 650 O O . TYR A 1 86 ? 14.528 -2.146 -4.958 1.00 96.19 86 TYR A O 1
ATOM 658 N N . GLY A 1 87 ? 12.951 -0.626 -4.482 1.00 94.31 87 GLY A N 1
ATOM 659 C CA . GLY A 1 87 ? 13.757 0.194 -3.581 1.00 94.31 87 GLY A CA 1
ATOM 660 C C . GLY A 1 87 ? 13.140 0.309 -2.191 1.00 94.31 87 GLY A C 1
ATOM 661 O O . GLY A 1 87 ? 11.996 -0.093 -1.959 1.00 94.31 87 GLY A O 1
ATOM 662 N N . CYS A 1 88 ? 13.910 0.879 -1.265 1.00 93.00 88 CYS A N 1
ATOM 663 C CA . CYS A 1 88 ? 13.445 1.152 0.089 1.00 93.00 88 CYS A CA 1
ATOM 664 C C . CYS A 1 88 ? 12.228 2.101 0.075 1.00 93.00 88 CYS A C 1
ATOM 666 O O . CYS A 1 88 ? 12.331 3.203 -0.473 1.00 93.00 88 CYS A O 1
ATOM 668 N N . PRO A 1 89 ? 11.104 1.736 0.724 1.00 90.62 89 PRO A N 1
ATOM 669 C CA . PRO A 1 89 ? 9.880 2.536 0.710 1.00 90.62 89 PRO A CA 1
ATOM 670 C C . PRO A 1 89 ? 10.003 3.852 1.482 1.00 90.62 89 PRO A C 1
ATOM 672 O O . PRO A 1 89 ? 9.167 4.738 1.311 1.00 90.62 89 PRO A O 1
ATOM 675 N N . GLU A 1 90 ? 11.009 3.982 2.346 1.00 88.00 90 GLU A N 1
ATOM 676 C CA . GLU A 1 90 ? 11.169 5.130 3.240 1.00 88.00 90 GLU A CA 1
ATOM 677 C C . GLU A 1 90 ? 12.062 6.224 2.629 1.00 88.00 90 GLU A C 1
ATOM 679 O O . GLU A 1 90 ? 11.744 7.407 2.744 1.00 88.00 90 GLU A O 1
ATOM 684 N N . CYS A 1 91 ? 13.171 5.835 1.987 1.00 88.44 91 CYS A N 1
ATOM 685 C CA . CYS A 1 91 ? 14.257 6.744 1.593 1.00 88.44 91 CYS A CA 1
ATOM 686 C C . CYS A 1 91 ? 14.531 6.780 0.077 1.00 88.44 91 CYS A C 1
ATOM 688 O O . CYS A 1 91 ? 15.153 7.734 -0.377 1.00 88.44 91 CYS A O 1
ATOM 690 N N . GLU A 1 92 ? 14.145 5.739 -0.681 1.00 83.31 92 GLU A N 1
ATOM 691 C CA . GLU A 1 92 ? 14.552 5.499 -2.086 1.00 83.31 92 GLU A CA 1
ATOM 692 C C . GLU A 1 92 ? 16.081 5.487 -2.334 1.00 83.31 92 GLU A C 1
ATOM 694 O O . GLU A 1 92 ? 16.543 5.401 -3.471 1.00 83.31 92 GLU A O 1
ATOM 699 N N . ASP A 1 93 ? 16.879 5.532 -1.266 1.00 89.38 93 ASP A N 1
ATOM 700 C CA . ASP A 1 93 ? 18.335 5.561 -1.299 1.00 89.38 93 ASP A CA 1
ATOM 701 C C . ASP A 1 93 ? 18.896 4.152 -1.527 1.00 89.38 93 ASP A C 1
ATOM 703 O O . ASP A 1 93 ? 18.502 3.190 -0.858 1.00 89.38 93 ASP A O 1
ATOM 707 N N . LEU A 1 94 ? 19.851 4.037 -2.454 1.00 91.56 94 LEU A N 1
ATOM 708 C CA . LEU A 1 94 ? 20.515 2.773 -2.763 1.00 91.56 94 LEU A CA 1
ATOM 709 C C . LEU A 1 94 ? 21.223 2.182 -1.537 1.00 91.56 94 LEU A C 1
ATOM 711 O O . LEU A 1 94 ? 21.209 0.970 -1.375 1.00 91.56 94 LEU A O 1
ATOM 715 N N . GLY A 1 95 ? 21.769 3.006 -0.642 1.00 91.56 95 GLY A N 1
ATOM 716 C CA . GLY A 1 95 ? 22.431 2.579 0.592 1.00 91.56 95 GLY A CA 1
ATOM 717 C C . GLY A 1 95 ? 21.496 1.920 1.611 1.00 91.56 95 GLY A C 1
ATOM 718 O O . GLY A 1 95 ? 21.949 1.101 2.409 1.00 91.56 95 GLY A O 1
ATOM 719 N N . CYS A 1 96 ? 20.188 2.212 1.564 1.00 92.31 96 CYS A N 1
ATOM 720 C CA . CYS A 1 96 ? 19.176 1.449 2.310 1.00 92.31 96 CYS A CA 1
ATOM 721 C C . CYS A 1 96 ? 18.990 0.031 1.715 1.00 92.31 96 CYS A C 1
ATOM 723 O O . CYS A 1 96 ? 18.521 -0.876 2.404 1.00 92.31 96 CYS A O 1
ATOM 725 N N . GLY A 1 97 ? 19.372 -0.149 0.448 1.00 92.44 97 GLY A N 1
ATOM 726 C CA . GLY A 1 97 ? 19.291 -1.378 -0.326 1.00 92.44 97 GLY A CA 1
ATOM 727 C C . GLY A 1 97 ? 18.148 -1.388 -1.340 1.00 92.44 97 GLY A C 1
ATOM 728 O O . GLY A 1 97 ? 17.049 -0.885 -1.089 1.00 92.44 97 GLY A O 1
ATOM 729 N N . ALA A 1 98 ? 18.423 -1.974 -2.504 1.00 95.38 98 ALA A N 1
ATOM 730 C CA . ALA A 1 98 ? 17.477 -2.117 -3.599 1.00 95.38 98 ALA A CA 1
ATOM 731 C C . ALA A 1 98 ? 17.672 -3.443 -4.341 1.00 95.38 98 ALA A C 1
ATOM 733 O O . ALA A 1 98 ? 18.787 -3.941 -4.485 1.00 95.38 98 ALA A O 1
ATOM 734 N N . VAL A 1 99 ? 16.589 -3.986 -4.890 1.00 96.44 99 VAL A N 1
ATOM 735 C CA . VAL A 1 99 ? 16.663 -5.020 -5.921 1.00 96.44 99 VAL A CA 1
ATOM 736 C C . VAL A 1 99 ? 16.899 -4.339 -7.255 1.00 96.44 99 VAL A C 1
ATOM 738 O O . VAL A 1 99 ? 16.080 -3.531 -7.699 1.00 96.44 99 VAL A O 1
ATOM 741 N N . THR A 1 100 ? 17.995 -4.692 -7.914 1.00 97.38 100 THR A N 1
ATOM 742 C CA . THR A 1 100 ? 18.354 -4.165 -9.229 1.00 97.38 100 THR A CA 1
ATOM 743 C C . THR A 1 100 ? 18.496 -5.286 -10.243 1.00 97.38 100 THR A C 1
ATOM 745 O O . THR A 1 100 ? 18.814 -6.419 -9.883 1.00 97.38 100 THR A O 1
ATOM 748 N N . ALA A 1 101 ? 18.293 -4.971 -11.518 1.00 97.56 101 ALA A N 1
ATOM 749 C CA . ALA A 1 101 ? 18.502 -5.897 -12.626 1.00 97.56 101 ALA A CA 1
ATOM 750 C C . ALA A 1 101 ? 19.129 -5.172 -13.815 1.00 97.56 101 ALA A C 1
ATOM 752 O O . ALA A 1 101 ? 18.959 -3.962 -13.971 1.00 97.56 101 ALA A O 1
ATOM 753 N N . VAL A 1 102 ? 19.831 -5.913 -14.669 1.00 98.00 102 VAL A N 1
ATOM 754 C CA . VAL A 1 102 ? 20.203 -5.419 -15.996 1.00 98.00 102 VAL A CA 1
ATOM 755 C C . VAL A 1 102 ? 18.968 -5.493 -16.884 1.00 98.00 102 VAL A C 1
ATOM 757 O O . VAL A 1 102 ? 18.339 -6.551 -16.970 1.00 98.00 102 VAL A O 1
ATOM 760 N N . ILE A 1 103 ? 18.639 -4.382 -17.543 1.00 97.62 103 ILE A N 1
ATOM 761 C CA . ILE A 1 103 ? 17.582 -4.333 -18.555 1.00 97.62 103 ILE A CA 1
ATOM 762 C C . ILE A 1 103 ? 18.230 -3.998 -19.891 1.00 97.62 103 ILE A C 1
ATOM 764 O O . ILE A 1 103 ? 18.864 -2.957 -20.047 1.00 97.62 103 ILE A O 1
ATOM 768 N N . GLU A 1 104 ? 18.068 -4.887 -20.863 1.00 96.56 104 GLU A N 1
ATOM 769 C CA . GLU A 1 104 ? 18.623 -4.717 -22.202 1.00 96.56 104 GLU A CA 1
ATOM 770 C C . GLU A 1 104 ? 17.578 -4.981 -23.284 1.00 96.56 104 GLU A C 1
ATOM 772 O O . GLU A 1 104 ? 16.567 -5.653 -23.066 1.00 96.56 104 GLU A O 1
ATOM 777 N N . LYS A 1 105 ? 17.834 -4.429 -24.471 1.00 95.62 105 LYS A N 1
ATOM 778 C CA . LYS A 1 105 ? 16.976 -4.587 -25.641 1.00 95.62 105 LYS A CA 1
ATOM 779 C C . LYS A 1 105 ? 17.668 -5.441 -26.686 1.00 95.62 105 LYS A C 1
ATOM 781 O O . LYS A 1 105 ? 18.716 -5.057 -27.200 1.00 95.62 105 LYS A O 1
ATOM 786 N N . GLU A 1 106 ? 17.039 -6.542 -27.074 1.00 94.75 106 GLU A N 1
ATOM 787 C CA . GLU A 1 106 ? 17.571 -7.453 -28.087 1.00 94.75 106 GLU A CA 1
ATOM 788 C C . GLU A 1 106 ? 16.488 -7.777 -29.119 1.00 94.75 106 GLU A C 1
ATOM 790 O O . GLU A 1 106 ? 15.404 -8.242 -28.779 1.00 94.75 106 GLU A O 1
ATOM 795 N N . HIS A 1 107 ? 16.756 -7.515 -30.401 1.00 92.81 107 HIS A N 1
ATOM 796 C CA . HIS A 1 107 ? 15.809 -7.765 -31.502 1.00 92.81 107 HIS A CA 1
ATOM 797 C C . HIS A 1 107 ? 14.404 -7.149 -31.309 1.00 92.81 107 HIS A C 1
ATOM 799 O O . HIS A 1 107 ? 13.428 -7.613 -31.889 1.00 92.81 107 HIS A O 1
ATOM 805 N N . GLY A 1 108 ? 14.306 -6.064 -30.533 1.00 93.00 108 GLY A N 1
ATOM 806 C CA . GLY A 1 108 ? 13.049 -5.366 -30.250 1.00 93.00 108 GLY A CA 1
ATOM 807 C C . GLY A 1 108 ? 12.315 -5.837 -28.992 1.00 93.00 108 GLY A C 1
ATOM 808 O O . GLY A 1 108 ? 11.358 -5.160 -28.607 1.00 93.00 108 GLY A O 1
ATOM 809 N N . ASP A 1 109 ? 12.791 -6.909 -28.359 1.00 96.88 109 ASP A N 1
ATOM 810 C CA . ASP A 1 109 ? 12.335 -7.444 -27.074 1.00 96.88 109 ASP A CA 1
ATOM 811 C C . ASP A 1 109 ? 13.143 -6.878 -25.907 1.00 96.88 109 ASP A C 1
ATOM 813 O O . ASP A 1 109 ? 14.239 -6.349 -26.106 1.00 96.88 109 ASP A O 1
ATOM 817 N N . PHE A 1 110 ? 12.605 -7.023 -24.697 1.00 97.88 110 PHE A N 1
ATOM 818 C CA . PHE A 1 110 ? 13.252 -6.596 -23.457 1.00 97.88 110 PHE A CA 1
ATOM 819 C C . PHE A 1 110 ? 13.687 -7.814 -22.652 1.00 97.88 110 PHE A C 1
ATOM 821 O O . PHE A 1 110 ? 12.934 -8.781 -22.527 1.00 97.88 110 PHE A O 1
ATOM 828 N N . ILE A 1 111 ? 14.899 -7.766 -22.109 1.00 97.69 111 ILE A N 1
ATOM 829 C CA . ILE A 1 111 ? 15.470 -8.835 -21.293 1.00 97.69 111 ILE A CA 1
ATOM 830 C C . ILE A 1 111 ? 15.821 -8.260 -19.931 1.00 97.69 111 ILE A C 1
ATOM 832 O O . ILE A 1 111 ? 16.575 -7.294 -19.846 1.00 97.69 111 ILE A O 1
ATOM 836 N N . TRP A 1 112 ? 15.265 -8.852 -18.876 1.00 97.69 112 TRP A N 1
ATOM 837 C CA . TRP A 1 112 ? 15.636 -8.560 -17.492 1.00 97.69 112 TRP A CA 1
ATOM 838 C C . TRP A 1 112 ? 16.500 -9.704 -16.975 1.00 97.69 112 TRP A C 1
ATOM 840 O O . TRP A 1 112 ? 16.056 -10.853 -16.983 1.00 97.69 112 TRP A O 1
ATOM 850 N N . ARG A 1 113 ? 17.724 -9.418 -16.531 1.00 96.50 113 ARG A N 1
ATOM 851 C CA . ARG A 1 113 ? 18.663 -10.437 -16.039 1.00 96.50 113 ARG A CA 1
ATOM 852 C C . ARG A 1 113 ? 19.515 -9.940 -14.880 1.00 96.50 113 ARG A C 1
ATOM 854 O O . ARG A 1 113 ? 19.501 -8.758 -14.545 1.00 96.50 113 ARG A O 1
ATOM 861 N N . ASP A 1 114 ? 20.278 -10.862 -14.302 1.00 96.06 114 ASP A N 1
ATOM 862 C CA . ASP A 1 114 ? 21.273 -10.589 -13.264 1.00 96.06 114 ASP A CA 1
ATOM 863 C C . ASP A 1 114 ? 20.688 -9.821 -12.077 1.00 96.06 114 ASP A C 1
ATOM 865 O O . ASP A 1 114 ? 21.262 -8.826 -11.634 1.00 96.06 114 ASP A O 1
ATOM 869 N N . PHE A 1 115 ? 19.521 -10.252 -11.589 1.00 96.69 115 PHE A N 1
ATOM 870 C CA . PHE A 1 115 ? 18.874 -9.649 -10.426 1.00 96.69 115 PHE A CA 1
ATOM 871 C C . PHE A 1 115 ? 19.776 -9.766 -9.201 1.00 96.69 115 PHE A C 1
ATOM 873 O O . PHE A 1 115 ? 20.305 -10.842 -8.926 1.00 96.69 115 PHE A O 1
ATOM 880 N N . ALA A 1 116 ? 19.921 -8.685 -8.440 1.00 95.75 116 ALA A N 1
ATOM 881 C CA . ALA A 1 116 ? 20.686 -8.702 -7.200 1.00 95.75 116 ALA A CA 1
ATOM 882 C C . ALA A 1 116 ? 20.147 -7.710 -6.177 1.00 95.75 116 ALA A C 1
ATOM 884 O O . ALA A 1 116 ? 19.549 -6.695 -6.537 1.00 95.75 116 ALA A O 1
ATOM 885 N N . TRP A 1 117 ? 20.402 -8.000 -4.905 1.00 95.31 117 TRP A N 1
ATOM 886 C CA . TRP A 1 117 ? 20.330 -7.008 -3.844 1.00 95.31 117 TRP A CA 1
ATOM 887 C C . TRP A 1 117 ? 21.581 -6.124 -3.904 1.00 95.31 117 TRP A C 1
ATOM 889 O O . TRP A 1 117 ? 22.708 -6.620 -3.902 1.00 95.31 117 TRP A O 1
ATOM 899 N N . GLN A 1 118 ? 21.392 -4.814 -3.996 1.00 94.81 118 GLN A N 1
ATOM 900 C CA . GLN A 1 118 ? 22.454 -3.842 -4.219 1.00 94.81 118 GLN A CA 1
ATOM 901 C C . GLN A 1 118 ? 22.342 -2.702 -3.205 1.00 94.81 118 GLN A C 1
ATOM 903 O O . GLN A 1 118 ? 21.285 -2.090 -3.078 1.00 94.81 118 GLN A O 1
ATOM 908 N N . THR A 1 119 ? 23.442 -2.426 -2.499 1.00 94.50 119 THR A N 1
ATOM 909 C CA . THR A 1 119 ? 23.561 -1.334 -1.513 1.00 94.50 119 THR A CA 1
ATOM 910 C C . THR A 1 119 ? 24.611 -0.285 -1.886 1.00 94.50 119 THR A C 1
ATOM 912 O O . THR A 1 119 ? 24.695 0.754 -1.248 1.00 94.50 119 THR A O 1
ATOM 915 N N . ASP A 1 120 ? 25.414 -0.556 -2.915 1.00 91.88 120 ASP A N 1
ATOM 916 C CA . ASP A 1 120 ? 26.510 0.291 -3.390 1.00 91.88 120 ASP A CA 1
ATOM 917 C C . ASP A 1 120 ? 26.467 0.410 -4.916 1.00 91.88 120 ASP A C 1
ATOM 919 O O . ASP A 1 120 ? 25.687 -0.262 -5.587 1.00 91.88 120 ASP A O 1
ATOM 923 N N . GLU A 1 121 ? 27.329 1.247 -5.492 1.00 88.44 121 GLU A N 1
ATOM 924 C CA . GLU A 1 121 ? 27.378 1.521 -6.935 1.00 88.44 121 GLU A CA 1
ATOM 925 C C . GLU A 1 121 ? 27.501 0.254 -7.809 1.00 88.44 121 GLU A C 1
ATOM 927 O O . GLU A 1 121 ? 26.922 0.193 -8.895 1.00 88.44 121 GLU A O 1
ATOM 932 N N . HIS A 1 122 ? 28.197 -0.778 -7.322 1.00 90.31 122 HIS A N 1
ATOM 933 C CA . HIS A 1 122 ? 28.396 -2.043 -8.029 1.00 90.31 122 HIS A CA 1
ATOM 934 C C . HIS A 1 122 ? 27.702 -3.199 -7.303 1.00 90.31 122 HIS A C 1
ATOM 936 O O . HIS A 1 122 ? 27.818 -3.343 -6.088 1.00 90.31 122 HIS A O 1
ATOM 942 N N . ALA A 1 123 ? 27.011 -4.052 -8.062 1.00 92.19 123 ALA A N 1
ATOM 943 C CA . ALA A 1 123 ? 26.386 -5.261 -7.536 1.00 92.19 123 ALA A CA 1
ATOM 944 C C . ALA A 1 123 ? 27.371 -6.442 -7.522 1.00 92.19 123 ALA A C 1
ATOM 946 O O . ALA A 1 123 ? 28.006 -6.736 -8.536 1.00 92.19 123 ALA A O 1
ATOM 947 N N . ASP A 1 124 ? 27.437 -7.153 -6.396 1.00 92.94 124 ASP A N 1
ATOM 948 C CA . ASP A 1 124 ? 28.097 -8.459 -6.290 1.00 92.94 124 ASP A CA 1
ATOM 949 C C . ASP A 1 124 ? 27.064 -9.567 -6.546 1.00 92.94 124 ASP A C 1
ATOM 951 O O . ASP A 1 124 ? 26.238 -9.874 -5.684 1.00 92.94 124 ASP A O 1
ATOM 955 N N . LEU A 1 125 ? 27.078 -10.137 -7.754 1.00 93.62 125 LEU A N 1
ATOM 956 C CA . LEU A 1 125 ? 26.112 -11.160 -8.173 1.00 93.62 125 LEU A CA 1
ATOM 957 C C . LEU A 1 125 ? 26.354 -12.521 -7.518 1.00 93.62 125 LEU A C 1
ATOM 959 O O . LEU A 1 125 ? 25.418 -13.302 -7.383 1.00 93.62 125 LEU A O 1
ATOM 963 N N . GLU A 1 126 ? 27.587 -12.821 -7.114 1.00 91.94 126 GLU A N 1
ATOM 964 C CA . GLU A 1 126 ? 27.891 -14.095 -6.464 1.00 91.94 126 GLU A CA 1
ATOM 965 C C . GLU A 1 126 ? 27.305 -14.099 -5.053 1.00 91.94 126 GLU A C 1
ATOM 967 O O . GLU A 1 126 ? 26.616 -15.045 -4.665 1.00 91.94 126 GLU A O 1
ATOM 972 N N . LEU A 1 127 ? 27.521 -13.007 -4.314 1.00 90.81 127 LEU A N 1
ATOM 973 C CA . LEU A 1 127 ? 27.064 -12.878 -2.934 1.00 90.81 127 LEU A CA 1
ATOM 974 C C . LEU A 1 127 ? 25.578 -12.517 -2.823 1.00 90.81 127 LEU A C 1
ATOM 976 O O . LEU A 1 127 ? 24.873 -13.081 -1.989 1.00 90.81 127 LEU A O 1
ATOM 980 N N . ASN A 1 128 ? 25.112 -11.569 -3.640 1.00 93.06 128 ASN A N 1
ATOM 981 C CA . ASN A 1 128 ? 23.797 -10.937 -3.492 1.00 93.06 128 ASN A CA 1
ATOM 982 C C . ASN A 1 128 ? 22.867 -11.174 -4.691 1.00 93.06 128 ASN A C 1
ATOM 984 O O . ASN A 1 128 ? 21.806 -10.550 -4.782 1.00 93.06 128 ASN A O 1
ATOM 988 N N . GLY A 1 129 ? 23.253 -12.047 -5.623 1.00 93.31 129 GLY A N 1
ATOM 989 C CA . GLY A 1 129 ? 22.428 -12.415 -6.767 1.00 93.31 129 GLY A CA 1
ATOM 990 C C . GLY A 1 129 ? 21.194 -13.215 -6.359 1.00 93.31 129 GLY A C 1
ATOM 991 O O . GLY A 1 129 ? 21.263 -14.151 -5.560 1.00 93.31 129 GLY A O 1
ATOM 992 N N . TYR A 1 130 ? 20.054 -12.889 -6.963 1.00 92.81 130 TYR A N 1
ATOM 993 C CA . TYR A 1 130 ? 18.849 -13.712 -6.890 1.00 92.81 130 TYR A CA 1
ATOM 994 C C . TYR A 1 130 ? 18.969 -14.875 -7.877 1.00 92.81 130 TYR A C 1
ATOM 996 O O . TYR A 1 130 ? 18.351 -14.894 -8.944 1.00 92.81 130 TYR A O 1
ATOM 1004 N N . HIS A 1 131 ? 19.806 -15.851 -7.518 1.00 88.38 131 HIS A N 1
ATOM 1005 C CA . HIS A 1 131 ? 20.047 -17.051 -8.316 1.00 88.38 131 HIS A CA 1
ATOM 1006 C C . HIS A 1 131 ? 18.735 -17.817 -8.528 1.00 88.38 131 HIS A C 1
ATOM 1008 O O . HIS A 1 131 ? 18.113 -18.280 -7.573 1.00 88.38 131 HIS A O 1
ATOM 1014 N N . GLY A 1 132 ? 18.304 -17.942 -9.785 1.00 87.56 132 GLY A N 1
ATOM 1015 C CA . GLY A 1 132 ? 17.031 -18.573 -10.158 1.00 87.56 132 GLY A CA 1
ATOM 1016 C C . GLY A 1 132 ? 15.909 -17.599 -10.530 1.00 87.56 132 GLY A C 1
ATOM 101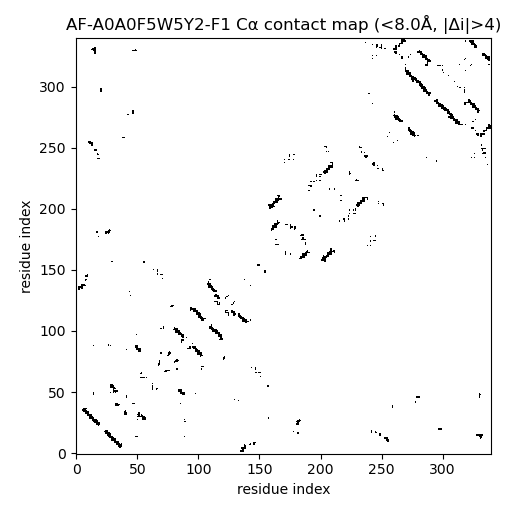7 O O . GLY A 1 132 ? 14.844 -18.055 -10.939 1.00 87.56 132 GLY A O 1
ATOM 1018 N N . ILE A 1 133 ? 16.145 -16.286 -10.443 1.00 91.12 133 ILE A N 1
ATOM 1019 C CA . ILE A 1 133 ? 15.246 -15.258 -10.978 1.00 91.12 133 ILE A CA 1
ATOM 1020 C C . ILE A 1 133 ? 15.786 -14.753 -12.315 1.00 91.12 133 ILE A C 1
ATOM 1022 O O . ILE A 1 133 ? 16.903 -14.242 -12.413 1.00 91.12 133 ILE A O 1
ATOM 1026 N N . GLY A 1 134 ? 14.961 -14.878 -13.354 1.00 88.75 134 GLY A N 1
ATOM 1027 C CA . GLY A 1 134 ? 15.346 -14.554 -14.720 1.00 88.75 134 GLY A CA 1
ATOM 1028 C C . GLY A 1 134 ? 16.430 -15.489 -15.299 1.00 88.75 134 GLY A C 1
ATOM 1029 O O . GLY A 1 134 ? 16.769 -16.512 -14.702 1.00 88.75 134 GLY A O 1
ATOM 1030 N N . PRO A 1 135 ? 16.973 -15.169 -16.488 1.00 94.38 135 PRO A N 1
ATOM 1031 C CA . PRO A 1 135 ? 16.603 -14.024 -17.312 1.00 94.38 135 PRO A CA 1
ATOM 1032 C C . PRO A 1 135 ? 15.157 -14.132 -17.812 1.00 94.38 135 PRO A C 1
ATOM 1034 O O . PRO A 1 135 ? 14.730 -15.188 -18.276 1.00 94.38 135 PRO A O 1
ATOM 1037 N N . PHE A 1 136 ? 14.413 -13.033 -17.741 1.00 96.12 136 PHE A N 1
ATOM 1038 C CA . PHE A 1 136 ? 13.078 -12.936 -18.322 1.00 96.12 136 PHE A CA 1
ATOM 1039 C C . PHE A 1 136 ? 13.167 -12.248 -19.673 1.00 96.12 136 PHE A C 1
ATOM 1041 O O . PHE A 1 136 ? 13.695 -11.141 -19.767 1.00 96.12 136 PHE A O 1
ATOM 1048 N N . ARG A 1 137 ? 12.645 -12.894 -20.717 1.00 97.44 137 ARG A N 1
ATOM 1049 C CA . ARG A 1 137 ? 12.520 -12.299 -22.048 1.00 97.44 137 ARG A CA 1
ATOM 1050 C C . ARG A 1 137 ? 11.067 -11.921 -22.295 1.00 97.44 137 ARG A C 1
ATOM 1052 O O . ARG A 1 137 ? 10.211 -12.798 -22.346 1.00 97.44 137 ARG A O 1
ATOM 1059 N N . PHE A 1 138 ? 10.808 -10.640 -22.513 1.00 97.69 138 PHE A N 1
ATOM 1060 C CA . PHE A 1 138 ? 9.471 -10.103 -22.743 1.00 97.69 138 PHE A CA 1
ATOM 1061 C C . PHE A 1 138 ? 9.284 -9.689 -24.196 1.00 97.69 138 PHE A C 1
ATOM 1063 O O . PHE A 1 138 ? 10.160 -9.064 -24.800 1.00 97.69 138 PHE A O 1
ATOM 1070 N N . ARG A 1 139 ? 8.104 -9.986 -24.748 1.00 97.69 139 ARG A N 1
ATOM 1071 C CA . ARG A 1 139 ? 7.708 -9.522 -26.081 1.00 97.69 139 ARG A CA 1
ATOM 1072 C C . ARG A 1 139 ? 7.701 -7.997 -26.103 1.00 97.69 139 ARG A C 1
ATOM 1074 O O . ARG A 1 139 ? 6.958 -7.358 -25.359 1.00 97.69 139 ARG A O 1
ATOM 1081 N N . GLY A 1 140 ? 8.485 -7.413 -27.005 1.00 97.50 140 GLY A N 1
ATOM 1082 C CA . GLY A 1 140 ? 8.630 -5.962 -27.127 1.00 97.50 140 GLY A CA 1
ATOM 1083 C C . GLY A 1 140 ? 7.326 -5.150 -27.182 1.00 97.50 140 GLY A C 1
ATOM 1084 O O . GLY A 1 140 ? 7.272 -4.099 -26.539 1.00 97.50 140 GLY A O 1
ATOM 1085 N N . PRO A 1 141 ? 6.303 -5.569 -27.954 1.00 97.44 141 PRO A N 1
ATOM 1086 C CA . PRO A 1 141 ? 5.022 -4.864 -28.016 1.00 97.44 141 PRO A CA 1
ATOM 1087 C C . PRO A 1 141 ? 4.231 -4.899 -26.702 1.00 97.44 141 PRO A C 1
ATOM 1089 O O . PRO A 1 141 ? 3.737 -3.862 -26.275 1.00 97.44 141 PRO A O 1
ATOM 1092 N N . GLU A 1 142 ? 4.146 -6.061 -26.049 1.00 96.88 142 GLU A N 1
ATOM 1093 C CA . GLU A 1 142 ? 3.378 -6.255 -24.807 1.00 96.88 142 GLU A CA 1
ATOM 1094 C C . GLU A 1 142 ? 4.017 -5.495 -23.638 1.00 96.88 142 GLU A C 1
ATOM 1096 O O . GLU A 1 142 ? 3.334 -4.775 -22.913 1.00 96.88 142 GLU A O 1
ATOM 1101 N N . TYR A 1 143 ? 5.347 -5.580 -23.517 1.00 98.19 143 TYR A N 1
ATOM 1102 C CA . TYR A 1 143 ? 6.121 -4.857 -22.507 1.00 98.19 143 TYR A CA 1
ATOM 1103 C C . TYR A 1 143 ? 5.899 -3.342 -22.589 1.00 98.19 143 TYR A C 1
ATOM 1105 O O . TYR A 1 143 ? 5.594 -2.686 -21.592 1.00 98.19 143 TYR A O 1
ATOM 1113 N N . ARG A 1 144 ? 6.003 -2.787 -23.806 1.00 97.56 144 ARG A N 1
ATOM 1114 C CA . ARG A 1 144 ? 5.791 -1.355 -24.046 1.00 97.56 144 ARG A CA 1
ATOM 1115 C C . ARG A 1 144 ? 4.359 -0.946 -23.774 1.00 97.56 144 ARG A C 1
ATOM 1117 O O . ARG A 1 144 ? 4.150 0.013 -23.051 1.00 97.56 144 ARG A O 1
ATOM 1124 N N . GLN A 1 145 ? 3.388 -1.706 -24.277 1.00 96.25 145 GLN A N 1
ATOM 1125 C CA . GLN A 1 145 ? 1.977 -1.419 -24.043 1.00 96.25 145 GLN A CA 1
ATOM 1126 C C . GLN A 1 145 ? 1.647 -1.334 -22.546 1.00 96.25 145 GLN A C 1
ATOM 1128 O O . GLN A 1 145 ? 0.926 -0.424 -22.137 1.00 96.25 145 GLN A O 1
ATOM 1133 N N . ALA A 1 146 ? 2.174 -2.255 -21.733 1.00 96.00 146 ALA A N 1
ATOM 1134 C CA . ALA A 1 146 ? 1.963 -2.242 -20.290 1.00 96.00 146 ALA A CA 1
ATOM 1135 C C . ALA A 1 146 ? 2.511 -0.956 -19.648 1.00 96.00 146 ALA A C 1
ATOM 1137 O O . ALA A 1 146 ? 1.777 -0.272 -18.938 1.00 96.00 146 ALA A O 1
ATOM 1138 N N . LEU A 1 147 ? 3.760 -0.583 -19.935 1.00 96.44 147 LEU A N 1
ATOM 1139 C CA . LEU A 1 147 ? 4.382 0.621 -19.372 1.00 96.44 147 LEU A CA 1
ATOM 1140 C C . LEU A 1 147 ? 3.775 1.924 -19.918 1.00 96.44 147 LEU A C 1
ATOM 1142 O O . LEU A 1 147 ? 3.480 2.829 -19.140 1.00 96.44 147 LEU A O 1
ATOM 1146 N N . ASP A 1 148 ? 3.513 2.006 -21.223 1.00 94.94 148 ASP A N 1
ATOM 1147 C CA . ASP A 1 148 ? 2.902 3.174 -21.870 1.00 94.94 148 ASP A C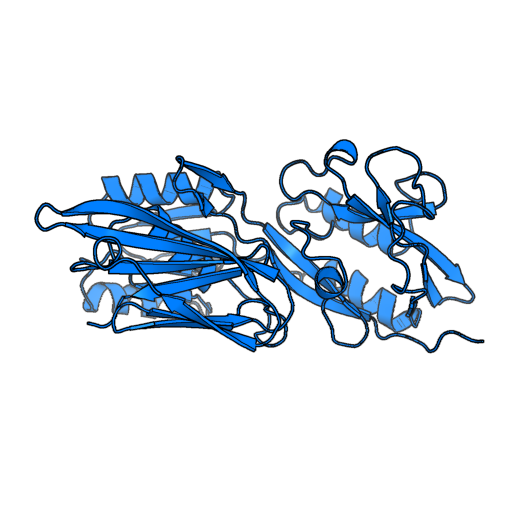A 1
ATOM 1148 C C . ASP A 1 148 ? 1.500 3.463 -21.322 1.00 94.94 148 ASP A C 1
ATOM 1150 O O . ASP A 1 148 ? 1.098 4.625 -21.233 1.00 94.94 148 ASP A O 1
ATOM 1154 N N . SER A 1 149 ? 0.761 2.430 -20.893 1.00 92.62 149 SER A N 1
ATOM 1155 C CA . SER A 1 149 ? -0.560 2.610 -20.280 1.00 92.62 149 SER A CA 1
ATOM 1156 C C . SER A 1 149 ? -0.525 3.480 -19.015 1.00 92.62 149 SER A C 1
ATOM 1158 O O . SER A 1 149 ? -1.510 4.152 -18.709 1.00 92.62 149 SER A O 1
ATOM 1160 N N . LEU A 1 150 ? 0.620 3.549 -18.322 1.00 91.19 150 LEU A N 1
ATOM 1161 C CA . LEU A 1 150 ? 0.809 4.395 -17.141 1.00 91.19 150 LEU A CA 1
ATOM 1162 C C . LEU A 1 150 ? 0.971 5.886 -17.480 1.00 91.19 150 LEU A C 1
ATOM 1164 O O . LEU A 1 150 ? 0.772 6.736 -16.613 1.00 91.19 150 LEU A O 1
ATOM 1168 N N . LEU A 1 151 ? 1.326 6.218 -18.724 1.00 89.38 151 LEU A N 1
ATOM 1169 C CA . LEU A 1 151 ? 1.511 7.598 -19.191 1.00 89.38 151 LEU A CA 1
ATOM 1170 C C . LEU A 1 151 ? 0.220 8.219 -19.748 1.00 89.38 151 LEU A C 1
ATOM 1172 O O . LEU A 1 151 ? 0.197 9.404 -20.087 1.00 89.38 151 LEU A O 1
ATOM 1176 N N . GLY A 1 152 ? -0.844 7.422 -19.883 1.00 78.62 152 GLY A N 1
ATOM 1177 C CA . GLY A 1 152 ? -2.130 7.866 -20.408 1.00 78.62 152 GLY A CA 1
ATOM 1178 C C . GLY A 1 152 ? -2.899 8.781 -19.442 1.00 78.62 152 GLY A C 1
ATOM 1179 O O . GLY A 1 152 ? -2.672 8.743 -18.238 1.00 78.62 152 GLY A O 1
ATOM 1180 N N . PRO A 1 153 ? -3.862 9.577 -19.941 1.00 59.53 153 PRO A N 1
ATOM 1181 C CA . PRO A 1 153 ? -4.683 10.466 -19.108 1.00 59.53 153 PRO A CA 1
ATOM 1182 C C . PRO A 1 153 ? -5.577 9.716 -18.104 1.00 59.53 153 PRO A C 1
ATOM 1184 O O . PRO A 1 153 ? -6.011 10.307 -17.118 1.00 59.53 153 PRO A O 1
ATOM 1187 N N . ASP A 1 154 ? -5.826 8.425 -18.345 1.00 56.66 154 ASP A N 1
ATOM 1188 C CA . ASP A 1 154 ? -6.615 7.540 -17.485 1.00 56.66 154 ASP A CA 1
ATOM 1189 C C . ASP A 1 154 ? -5.775 6.836 -16.402 1.00 56.66 154 ASP A C 1
ATOM 1191 O O . ASP A 1 154 ? -6.312 5.998 -15.674 1.00 56.66 154 ASP A O 1
ATOM 1195 N N . SER A 1 155 ? -4.480 7.163 -16.248 1.00 61.28 155 SER A N 1
ATOM 1196 C CA . SER A 1 155 ? -3.662 6.686 -15.124 1.00 61.28 155 SER A CA 1
ATOM 1197 C C . SER A 1 155 ? -4.082 7.394 -13.830 1.00 61.28 155 SER A C 1
ATOM 1199 O O . SER A 1 155 ? -3.404 8.254 -13.272 1.00 61.28 155 SER A O 1
ATOM 1201 N N . ALA A 1 156 ? -5.286 7.067 -13.357 1.00 54.06 156 ALA A N 1
ATOM 1202 C CA . ALA A 1 156 ? -5.838 7.612 -12.134 1.00 54.06 156 ALA A CA 1
ATOM 1203 C C . ALA A 1 156 ? -4.881 7.298 -10.980 1.00 54.06 156 ALA A C 1
ATOM 1205 O O . ALA A 1 156 ? -4.701 6.137 -10.606 1.00 54.06 156 ALA A O 1
ATOM 1206 N N . SER A 1 157 ? -4.266 8.336 -10.409 1.00 56.75 157 SER A N 1
ATOM 1207 C CA . SER A 1 157 ? -3.502 8.179 -9.178 1.00 56.75 157 SER A CA 1
ATOM 1208 C C . SER A 1 157 ? -4.431 7.584 -8.113 1.00 56.75 157 SER A C 1
ATOM 1210 O O . SER A 1 157 ? -5.571 8.049 -7.975 1.00 56.75 157 SER A O 1
ATOM 1212 N N . PRO A 1 158 ? -3.993 6.557 -7.369 1.00 60.84 158 PRO A N 1
ATOM 1213 C CA . PRO A 1 158 ? -4.801 5.962 -6.322 1.00 60.84 158 PRO A CA 1
ATOM 1214 C C . PRO A 1 158 ? -5.260 7.043 -5.346 1.00 60.84 158 PRO A C 1
ATOM 1216 O O . PRO A 1 158 ? -4.544 7.995 -5.012 1.00 60.84 158 PRO A O 1
ATOM 1219 N N . ARG A 1 159 ? -6.522 6.923 -4.937 1.00 68.94 159 ARG A N 1
ATOM 1220 C CA . ARG A 1 159 ? -7.188 7.909 -4.093 1.00 68.94 159 ARG A CA 1
ATOM 1221 C C . ARG A 1 159 ? -6.658 7.802 -2.669 1.00 68.94 159 ARG A C 1
ATOM 1223 O O . ARG A 1 159 ? -7.236 7.130 -1.822 1.00 68.94 159 ARG A O 1
ATOM 1230 N N . ARG A 1 160 ? -5.574 8.523 -2.410 1.00 74.50 160 ARG A N 1
ATOM 1231 C CA . ARG A 1 160 ? -4.834 8.543 -1.139 1.00 74.50 160 ARG A CA 1
ATOM 1232 C C . ARG A 1 160 ? -5.543 9.281 -0.001 1.00 74.50 160 ARG A C 1
ATOM 1234 O O . ARG A 1 160 ? -4.916 9.537 1.021 1.00 74.50 160 ARG A O 1
ATOM 1241 N N . ARG A 1 161 ? -6.807 9.698 -0.161 1.00 90.06 161 ARG A N 1
ATOM 1242 C CA . ARG A 1 161 ? -7.530 10.481 0.855 1.00 90.06 161 ARG A CA 1
ATOM 1243 C C . ARG A 1 161 ? -8.652 9.696 1.508 1.00 90.06 161 ARG A C 1
ATOM 1245 O O . ARG A 1 161 ? -9.384 8.952 0.855 1.00 90.06 161 ARG A O 1
ATOM 1252 N N . VAL A 1 162 ? -8.834 9.955 2.795 1.00 94.50 162 VAL A N 1
ATOM 1253 C CA . VAL A 1 162 ? -9.884 9.368 3.621 1.00 94.50 162 VAL A CA 1
ATOM 1254 C C . VAL A 1 162 ? -10.738 10.471 4.223 1.00 94.50 162 VAL A C 1
ATOM 1256 O O . VAL A 1 162 ? -10.220 11.423 4.811 1.00 94.50 162 VAL A O 1
ATOM 1259 N N . LEU A 1 163 ? -12.055 10.330 4.100 1.00 94.94 163 LEU A N 1
ATOM 1260 C CA . LEU A 1 163 ? -13.006 11.214 4.758 1.00 94.94 163 LEU A CA 1
ATOM 1261 C C . LEU A 1 163 ? -13.381 10.632 6.124 1.00 94.94 163 LEU A C 1
ATOM 1263 O O . LEU A 1 163 ? -13.958 9.549 6.212 1.00 94.94 163 LEU A O 1
ATOM 1267 N N . LEU A 1 164 ? -13.050 11.339 7.199 1.00 96.38 164 LEU A N 1
ATOM 1268 C CA . LEU A 1 164 ? -13.333 10.934 8.572 1.00 96.38 164 LEU A CA 1
ATOM 1269 C C . LEU A 1 164 ? -14.602 11.625 9.073 1.00 96.38 164 LEU A C 1
ATOM 1271 O O . LEU A 1 164 ? -14.670 12.854 9.106 1.00 96.38 164 LEU A O 1
ATOM 1275 N N . ILE A 1 165 ? -15.580 10.836 9.517 1.00 93.00 165 ILE A N 1
ATOM 1276 C CA . ILE A 1 165 ? -16.891 11.331 9.949 1.00 93.00 165 ILE A CA 1
ATOM 1277 C C . ILE A 1 165 ? -17.159 10.930 11.393 1.00 93.00 165 ILE A C 1
ATOM 1279 O O . ILE A 1 165 ? -17.163 9.746 11.734 1.00 93.00 165 ILE A O 1
ATOM 1283 N N . GLY A 1 166 ? -17.418 11.906 12.265 1.00 88.88 166 GLY A N 1
ATOM 1284 C CA . GLY A 1 166 ? -17.861 11.619 13.627 1.00 88.88 166 GLY A CA 1
ATOM 1285 C C . GLY A 1 166 ? -17.816 12.782 14.611 1.00 88.88 166 GLY A C 1
ATOM 1286 O O . GLY A 1 166 ? -17.197 13.814 14.387 1.00 88.88 166 GLY A O 1
ATOM 1287 N N . ALA A 1 167 ? -18.448 12.572 15.767 1.00 84.62 167 ALA A N 1
ATOM 1288 C CA . ALA A 1 167 ? -18.619 13.609 16.787 1.00 84.62 167 ALA A CA 1
ATOM 1289 C C . ALA A 1 167 ? -17.380 13.848 17.681 1.00 84.62 167 ALA A C 1
ATOM 1291 O O . ALA A 1 167 ? -17.274 14.875 18.349 1.00 84.62 167 ALA A O 1
ATOM 1292 N N . ARG A 1 168 ? -16.428 12.904 17.745 1.00 89.56 168 ARG A N 1
ATOM 1293 C CA . ARG A 1 168 ? -15.264 12.979 18.654 1.00 89.56 168 ARG A CA 1
ATOM 1294 C C . ARG A 1 168 ? -14.074 13.686 18.000 1.00 89.56 168 ARG A C 1
ATOM 1296 O O . ARG A 1 168 ? -13.096 13.035 17.640 1.00 89.56 168 ARG A O 1
ATOM 1303 N N . VAL A 1 169 ? -14.129 15.014 17.914 1.00 87.50 169 VAL A N 1
ATOM 1304 C CA . VAL A 1 169 ? -13.119 15.852 17.227 1.00 87.50 169 VAL A CA 1
ATOM 1305 C C . VAL A 1 169 ? -11.679 15.524 17.640 1.00 87.50 169 VAL A C 1
ATOM 1307 O O . VAL A 1 169 ? -10.827 15.329 16.781 1.00 87.50 169 VAL A O 1
ATOM 1310 N N . ALA A 1 170 ? -11.399 15.380 18.940 1.00 92.06 170 ALA A N 1
ATOM 1311 C CA . ALA A 1 170 ? -10.043 15.093 19.421 1.00 92.06 170 ALA A CA 1
ATOM 1312 C C . ALA A 1 170 ? -9.504 13.723 18.962 1.00 92.06 170 ALA A C 1
ATOM 1314 O O . ALA A 1 170 ? -8.310 13.584 18.707 1.00 92.06 170 ALA A O 1
ATOM 1315 N N . LEU A 1 171 ? -10.369 12.709 18.854 1.00 93.00 171 LEU A N 1
ATOM 1316 C CA . LEU A 1 171 ? -9.984 11.396 18.329 1.00 93.00 171 LEU A CA 1
ATOM 1317 C C . LEU A 1 171 ? -9.739 11.475 16.821 1.00 93.00 171 LEU A C 1
ATOM 1319 O O . LEU A 1 171 ? -8.727 10.965 16.348 1.00 93.00 171 LEU A O 1
ATOM 1323 N N . LEU A 1 172 ? -10.638 12.137 16.086 1.00 94.06 172 LEU A N 1
ATOM 1324 C CA . LEU A 1 172 ? -10.513 12.299 14.638 1.00 94.06 172 LEU A CA 1
ATOM 1325 C C . LEU A 1 172 ? -9.264 13.097 14.263 1.00 94.06 172 LEU A C 1
ATOM 1327 O O . LEU A 1 172 ? -8.576 12.724 13.323 1.00 94.06 172 LEU A O 1
ATOM 1331 N N . ALA A 1 173 ? -8.914 14.129 15.033 1.00 95.56 173 ALA A N 1
ATOM 1332 C CA . ALA A 1 173 ? -7.688 14.894 14.832 1.00 95.56 173 ALA A CA 1
ATOM 1333 C C . ALA A 1 173 ? -6.431 14.026 15.001 1.00 95.56 173 ALA A C 1
ATOM 1335 O O . ALA A 1 173 ? -5.521 14.099 14.178 1.00 95.56 173 ALA A O 1
ATOM 1336 N N . LYS A 1 174 ? -6.392 13.162 16.027 1.00 95.88 174 LYS A N 1
ATOM 1337 C CA . LYS A 1 174 ? -5.283 12.213 16.230 1.00 95.88 174 LYS A CA 1
ATOM 1338 C C . LYS A 1 174 ? -5.202 11.176 15.113 1.00 95.88 174 LYS A C 1
ATOM 1340 O O . LYS A 1 174 ? -4.108 10.874 14.654 1.00 95.88 174 LYS A O 1
ATOM 1345 N N . LEU A 1 175 ? -6.346 10.654 14.670 1.00 96.69 175 LEU A N 1
ATOM 1346 C CA . LEU A 1 175 ? -6.406 9.709 13.557 1.00 96.69 175 LEU A CA 1
ATOM 1347 C C . LEU A 1 175 ? -5.941 10.355 12.247 1.00 96.69 175 LEU A C 1
ATOM 1349 O O . LEU A 1 175 ? -5.102 9.787 11.561 1.00 96.69 175 LEU A O 1
ATOM 1353 N N . ALA A 1 176 ? -6.427 11.557 11.931 1.00 96.56 176 ALA A N 1
ATOM 1354 C CA . ALA A 1 176 ? -6.004 12.301 10.748 1.00 96.56 176 ALA A CA 1
ATOM 1355 C C . ALA A 1 176 ? -4.502 12.601 10.775 1.00 96.56 176 ALA A C 1
ATOM 1357 O O . ALA A 1 176 ? -3.839 12.467 9.753 1.00 96.56 176 ALA A O 1
ATOM 1358 N N . ALA A 1 177 ? -3.958 12.980 11.937 1.00 96.56 177 ALA A N 1
ATOM 1359 C CA . ALA A 1 177 ? -2.522 13.176 12.098 1.00 96.56 177 ALA A CA 1
ATOM 1360 C C . ALA A 1 177 ? -1.747 11.879 11.820 1.00 96.56 177 ALA A C 1
ATOM 1362 O O . ALA A 1 177 ? -0.838 11.902 11.000 1.00 96.56 177 ALA A O 1
ATOM 1363 N N . ALA A 1 178 ? -2.152 10.754 12.419 1.00 96.00 178 ALA A N 1
ATOM 1364 C CA . ALA A 1 178 ? -1.497 9.464 12.209 1.00 96.00 178 ALA A CA 1
ATOM 1365 C C . ALA A 1 178 ? -1.541 9.007 10.741 1.00 96.00 178 ALA A C 1
ATOM 1367 O O . ALA A 1 178 ? -0.517 8.591 10.208 1.00 96.00 178 ALA A O 1
ATOM 1368 N N . LEU A 1 179 ? -2.695 9.135 10.074 1.00 96.00 179 LEU A N 1
ATOM 1369 C CA . LEU A 1 179 ? -2.843 8.818 8.649 1.00 96.00 179 LEU A CA 1
ATOM 1370 C C . LEU A 1 179 ? -1.910 9.679 7.789 1.00 96.00 179 LEU A C 1
ATOM 1372 O O . LEU A 1 179 ? -1.173 9.151 6.963 1.00 96.00 179 LEU A O 1
ATOM 1376 N N . ARG A 1 180 ? -1.874 10.995 8.033 1.00 95.06 180 ARG A N 1
ATOM 1377 C CA . ARG A 1 180 ? -1.003 11.911 7.281 1.00 95.06 180 ARG A CA 1
ATOM 1378 C C . ARG A 1 180 ? 0.475 11.615 7.515 1.00 95.06 180 ARG A C 1
ATOM 1380 O O . ARG A 1 180 ? 1.250 11.708 6.571 1.00 95.06 180 ARG A O 1
ATOM 1387 N N . THR A 1 181 ? 0.861 11.237 8.734 1.00 94.25 181 THR A N 1
ATOM 1388 C CA . THR A 1 181 ? 2.239 10.829 9.049 1.00 94.25 181 THR A CA 1
ATOM 1389 C C . THR A 1 181 ? 2.668 9.603 8.246 1.00 94.25 181 THR A C 1
ATOM 1391 O O . THR A 1 181 ? 3.811 9.555 7.810 1.00 94.25 181 THR A O 1
ATOM 1394 N N . ILE A 1 182 ? 1.762 8.654 7.988 1.00 92.62 182 ILE A N 1
ATOM 1395 C CA . ILE A 1 182 ? 2.052 7.487 7.140 1.00 92.62 182 ILE A CA 1
ATOM 1396 C C . ILE A 1 182 ? 1.811 7.744 5.645 1.00 92.62 182 ILE A C 1
ATOM 1398 O O . ILE A 1 182 ? 1.862 6.803 4.869 1.00 92.62 182 ILE A O 1
ATOM 1402 N N . GLY A 1 183 ? 1.536 8.981 5.219 1.00 90.69 183 GLY A N 1
ATOM 1403 C CA . GLY A 1 183 ? 1.347 9.323 3.802 1.00 90.69 183 GLY A CA 1
ATOM 1404 C C . GLY A 1 183 ? -0.088 9.205 3.270 1.00 90.69 183 GLY A C 1
ATOM 1405 O O . GLY A 1 183 ? -0.316 9.455 2.088 1.00 90.69 183 GLY A O 1
ATOM 1406 N N . ILE A 1 184 ? -1.071 8.896 4.122 1.00 92.81 184 ILE A N 1
ATOM 1407 C CA . ILE A 1 184 ? -2.494 8.857 3.760 1.00 92.81 184 ILE A CA 1
ATOM 1408 C C . ILE A 1 184 ? -3.145 10.204 4.096 1.00 92.81 184 ILE A C 1
ATOM 1410 O O . ILE A 1 184 ? -3.216 10.633 5.250 1.00 92.81 184 ILE A O 1
ATOM 1414 N N . GLY A 1 185 ? -3.666 10.890 3.083 1.00 92.94 185 GLY A N 1
ATOM 1415 C CA . GLY A 1 185 ? -4.429 12.118 3.265 1.00 92.94 185 GLY A CA 1
ATOM 1416 C C . GLY A 1 185 ? -5.704 11.864 4.073 1.00 92.94 185 GLY A C 1
ATOM 1417 O O . GLY A 1 185 ? -6.390 10.863 3.894 1.00 92.94 185 GLY A O 1
ATOM 1418 N N . ALA A 1 186 ? -6.056 12.786 4.960 1.00 95.00 186 ALA A N 1
ATOM 1419 C CA . ALA A 1 186 ? -7.244 12.644 5.794 1.00 95.00 186 ALA A CA 1
ATOM 1420 C C . ALA A 1 186 ? -7.916 13.994 6.005 1.00 95.00 186 ALA A C 1
ATOM 1422 O O . ALA A 1 186 ? -7.238 14.953 6.381 1.00 95.00 186 ALA A O 1
ATOM 1423 N N . ASP A 1 187 ? -9.233 14.044 5.830 1.00 94.00 187 ASP A N 1
ATOM 1424 C CA . ASP A 1 187 ? -10.067 15.209 6.128 1.00 94.00 187 ASP A CA 1
ATOM 1425 C C . ASP A 1 187 ? -11.143 14.839 7.134 1.00 94.00 187 ASP A C 1
ATOM 1427 O O . ASP A 1 187 ? -11.567 13.689 7.210 1.00 94.00 187 ASP A O 1
ATOM 1431 N N . ILE A 1 188 ? -11.577 15.815 7.925 1.00 92.56 188 ILE A N 1
ATOM 1432 C CA . ILE A 1 188 ? -12.576 15.611 8.971 1.00 92.56 188 ILE A CA 1
ATOM 1433 C C . ILE A 1 188 ? -13.806 16.430 8.619 1.00 92.56 188 ILE A C 1
ATOM 1435 O O . ILE A 1 188 ? -13.699 17.634 8.398 1.00 92.56 188 ILE A O 1
ATOM 1439 N N . THR A 1 189 ? -14.967 15.787 8.633 1.00 88.12 189 THR A N 1
ATOM 1440 C CA . THR A 1 189 ? -16.258 16.450 8.463 1.00 88.12 189 THR A CA 1
ATOM 1441 C C . THR A 1 189 ? -17.314 15.839 9.385 1.00 88.12 189 THR A C 1
ATOM 1443 O O . THR A 1 189 ? -17.127 14.758 9.949 1.00 88.12 189 THR A O 1
ATOM 1446 N N . GLN A 1 190 ? -18.424 16.546 9.572 1.00 78.94 190 GLN A N 1
ATOM 1447 C CA . GLN A 1 190 ? -19.604 16.031 10.271 1.00 78.94 190 GLN A CA 1
ATOM 1448 C C . GLN A 1 190 ? -20.645 15.464 9.296 1.00 78.94 190 GLN A C 1
ATOM 1450 O O . GLN A 1 190 ? -21.384 14.557 9.669 1.00 78.94 190 GLN A O 1
ATOM 1455 N N . ASP A 1 191 ? -20.644 15.923 8.043 1.00 75.06 191 ASP A N 1
ATOM 1456 C CA . ASP A 1 191 ? -21.502 15.431 6.967 1.00 75.06 191 ASP A CA 1
ATOM 1457 C C . ASP A 1 191 ? -20.811 15.553 5.593 1.00 75.06 191 ASP A C 1
ATOM 1459 O O . ASP A 1 191 ? -19.715 16.099 5.467 1.00 75.06 191 ASP A O 1
ATOM 1463 N N . ALA A 1 192 ? -21.431 14.982 4.563 1.00 75.00 192 ALA A N 1
ATOM 1464 C CA . ALA A 1 192 ? -20.989 15.097 3.172 1.00 75.00 192 ALA A CA 1
ATOM 1465 C C . ALA A 1 192 ? -22.119 15.644 2.284 1.00 75.00 192 ALA A C 1
ATOM 1467 O O . ALA A 1 192 ? -22.232 15.286 1.107 1.00 75.00 192 ALA A O 1
ATOM 1468 N N . GLU A 1 193 ? -23.036 16.420 2.863 1.00 75.94 193 GLU A N 1
ATOM 1469 C CA . GLU A 1 193 ? -24.165 16.970 2.122 1.00 75.94 193 GLU A CA 1
ATOM 1470 C C . GLU A 1 193 ? -23.721 18.226 1.362 1.00 75.94 193 GLU A C 1
ATOM 1472 O O . GLU A 1 193 ? -23.018 19.080 1.889 1.00 75.94 193 GLU A O 1
ATOM 1477 N N . GLY A 1 194 ? -24.081 18.323 0.081 1.00 73.38 194 GLY A N 1
ATOM 1478 C CA . GLY A 1 194 ? -23.696 19.464 -0.758 1.00 73.38 194 GLY A CA 1
ATOM 1479 C C . GLY A 1 194 ? -22.233 19.482 -1.222 1.00 73.38 194 GLY A C 1
ATOM 1480 O O . GLY A 1 194 ? -21.863 20.404 -1.945 1.00 73.38 194 GLY A O 1
ATOM 1481 N N . VAL A 1 195 ? -21.422 18.474 -0.875 1.00 83.62 195 VAL A N 1
ATOM 1482 C CA . VAL A 1 195 ? -20.049 18.346 -1.390 1.00 83.62 195 VAL A CA 1
ATOM 1483 C C . VAL A 1 195 ? -20.084 18.024 -2.894 1.00 83.62 195 VAL A C 1
ATOM 1485 O O . VAL A 1 195 ? -20.759 17.065 -3.292 1.00 83.62 195 VAL A O 1
ATOM 1488 N N . PRO A 1 196 ? -19.376 18.792 -3.742 1.00 85.44 196 PRO A N 1
ATOM 1489 C CA . PRO A 1 196 ? -19.299 18.542 -5.177 1.00 85.44 196 PRO A CA 1
ATOM 1490 C C . PRO A 1 196 ? -18.751 17.150 -5.529 1.00 85.44 196 PRO A C 1
ATOM 1492 O O . PRO A 1 196 ? -17.891 16.591 -4.847 1.00 85.44 196 PRO A O 1
ATOM 1495 N N . ALA A 1 197 ? -19.238 16.568 -6.629 1.00 84.50 197 ALA A N 1
ATOM 1496 C CA . ALA A 1 197 ? -18.869 15.210 -7.037 1.00 84.50 197 ALA A CA 1
ATOM 1497 C C . ALA A 1 197 ? -17.374 15.060 -7.378 1.00 84.50 197 ALA A C 1
ATOM 1499 O O . ALA A 1 197 ? -16.803 13.990 -7.195 1.00 84.50 197 ALA A O 1
ATOM 1500 N N . ASP A 1 198 ? -16.738 16.110 -7.890 1.00 83.69 198 ASP A N 1
ATOM 1501 C CA . ASP A 1 198 ? -15.300 16.183 -8.155 1.00 83.69 198 ASP A CA 1
ATOM 1502 C C . ASP A 1 198 ? -14.462 16.145 -6.875 1.00 83.69 198 ASP A C 1
ATOM 1504 O O . ASP A 1 198 ? -13.461 15.432 -6.840 1.00 83.69 198 ASP A O 1
ATOM 1508 N N . GLU A 1 199 ? -14.910 16.793 -5.801 1.00 85.69 199 GLU A N 1
ATOM 1509 C CA . GLU A 1 199 ? -14.257 16.684 -4.493 1.00 85.69 199 GLU A CA 1
ATOM 1510 C C . GLU A 1 199 ? -14.413 15.277 -3.901 1.00 85.69 199 GLU A C 1
ATOM 1512 O O . GLU A 1 199 ? -13.446 14.698 -3.402 1.00 85.69 199 GLU A O 1
ATOM 1517 N N . LEU A 1 200 ? -15.602 14.673 -4.023 1.00 88.19 200 LEU A N 1
ATOM 1518 C CA . LEU A 1 200 ? -15.850 13.312 -3.533 1.00 88.19 200 LEU A CA 1
ATOM 1519 C C . LEU A 1 200 ? -14.976 12.261 -4.234 1.00 88.19 200 LEU A C 1
ATOM 1521 O O . LEU A 1 200 ? -14.56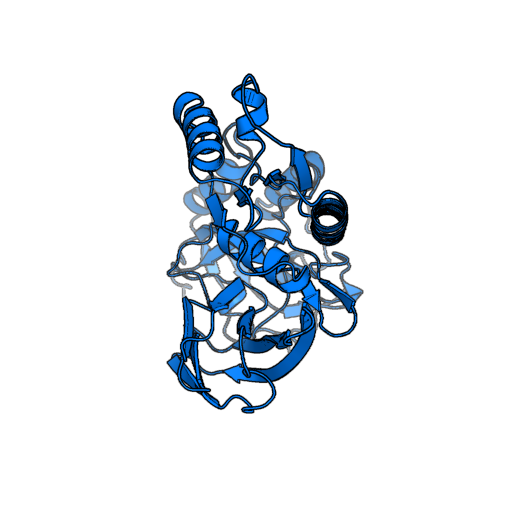4 11.284 -3.607 1.00 88.19 200 LEU A O 1
ATOM 1525 N N . ARG A 1 201 ? -14.630 12.479 -5.510 1.00 87.31 201 ARG A N 1
ATOM 1526 C CA . ARG A 1 201 ? -13.721 11.605 -6.274 1.00 87.31 201 ARG A CA 1
ATOM 1527 C C . ARG A 1 201 ? -12.298 11.576 -5.732 1.00 87.31 201 ARG A C 1
ATOM 1529 O O . ARG A 1 201 ? -11.552 10.681 -6.114 1.00 87.31 201 ARG A O 1
ATOM 1536 N N . ALA A 1 202 ? -11.907 12.499 -4.857 1.00 87.50 202 ALA A N 1
ATOM 1537 C CA . ALA A 1 202 ? -10.582 12.470 -4.250 1.00 87.50 202 ALA A CA 1
ATOM 1538 C C . ALA A 1 202 ? -10.446 11.389 -3.160 1.00 87.50 202 ALA A C 1
ATOM 1540 O O . ALA A 1 202 ? -9.323 11.025 -2.809 1.00 87.50 202 ALA A O 1
ATOM 1541 N N . TYR A 1 203 ? -11.560 10.871 -2.625 1.00 91.62 203 TYR A N 1
ATOM 1542 C CA . TYR A 1 203 ? -11.560 9.948 -1.488 1.00 91.62 203 TYR A CA 1
ATOM 1543 C C . TYR A 1 203 ? -11.588 8.475 -1.911 1.00 91.62 203 TYR A C 1
ATOM 1545 O O . TYR A 1 203 ? -12.430 8.044 -2.702 1.00 91.62 203 TYR A O 1
ATOM 1553 N N . GLY A 1 204 ? -10.669 7.686 -1.352 1.00 91.31 204 GLY A N 1
ATOM 1554 C CA . GLY A 1 204 ? -10.603 6.231 -1.516 1.00 91.31 204 GLY A CA 1
ATOM 1555 C C . GLY A 1 204 ? -11.388 5.471 -0.447 1.00 91.31 204 GLY A C 1
ATOM 1556 O O . GLY A 1 204 ? -11.872 4.365 -0.708 1.00 91.31 204 GLY A O 1
ATOM 1557 N N . ALA A 1 205 ? -11.570 6.088 0.726 1.00 94.75 205 ALA A N 1
ATOM 1558 C CA . ALA A 1 205 ? -12.353 5.545 1.827 1.00 94.75 205 ALA A CA 1
ATOM 1559 C C . ALA A 1 205 ? -13.101 6.632 2.624 1.00 94.75 205 ALA A C 1
ATOM 1561 O O . ALA A 1 205 ? -12.684 7.790 2.691 1.00 94.75 205 ALA A O 1
ATOM 1562 N N . VAL A 1 206 ? -14.186 6.228 3.283 1.00 95.69 206 VAL A N 1
ATOM 1563 C CA . VAL A 1 206 ? -14.913 6.998 4.298 1.00 95.69 206 VAL A CA 1
ATOM 1564 C C . VAL A 1 206 ? -14.915 6.196 5.593 1.00 95.69 206 VAL A C 1
ATOM 1566 O O . VAL A 1 206 ? -15.396 5.063 5.611 1.00 95.69 206 VAL A O 1
ATOM 1569 N N . ALA A 1 207 ? -14.416 6.776 6.682 1.00 96.38 207 ALA A N 1
ATOM 1570 C CA . ALA A 1 207 ? -14.394 6.131 7.990 1.00 96.38 207 ALA A CA 1
ATOM 1571 C C . ALA A 1 207 ? -15.377 6.801 8.955 1.00 96.38 207 ALA A C 1
ATOM 1573 O O . ALA A 1 207 ? -15.259 7.987 9.271 1.00 96.38 207 ALA A O 1
ATOM 1574 N N . PHE A 1 208 ? -16.330 6.022 9.460 1.00 95.06 208 PHE A N 1
ATOM 1575 C CA . PHE A 1 208 ? -17.314 6.459 10.440 1.00 95.06 208 PHE A CA 1
ATOM 1576 C C . PHE A 1 208 ? -16.845 6.150 11.860 1.00 95.06 208 PHE A C 1
ATOM 1578 O O . PHE A 1 208 ? -16.484 5.022 12.200 1.00 95.06 208 PHE A O 1
ATOM 1585 N N . GLY A 1 209 ? -16.928 7.145 12.738 1.00 91.25 209 GLY A N 1
ATOM 1586 C CA . GLY A 1 209 ? -16.805 6.930 14.170 1.00 91.25 209 GLY A CA 1
ATOM 1587 C C . GLY A 1 209 ? -17.967 6.087 14.705 1.00 91.25 209 GLY A C 1
ATOM 1588 O O . GLY A 1 209 ? -19.116 6.261 14.304 1.00 91.25 209 GLY A O 1
ATOM 1589 N N . ARG A 1 210 ? -17.692 5.226 15.692 1.00 86.94 210 ARG A N 1
ATOM 1590 C CA . ARG A 1 210 ? -18.673 4.300 16.297 1.00 86.94 210 ARG A CA 1
ATOM 1591 C C . ARG A 1 210 ? -20.000 4.951 16.723 1.00 86.94 210 ARG A C 1
ATOM 1593 O O . ARG A 1 210 ? -21.037 4.302 16.673 1.00 86.94 210 ARG A O 1
ATOM 1600 N N . ALA A 1 211 ? -19.965 6.219 17.140 1.00 87.25 211 ALA A N 1
ATOM 1601 C CA . ALA A 1 211 ? -21.129 6.962 17.631 1.00 87.25 211 ALA A CA 1
ATOM 1602 C C . ALA A 1 211 ? -21.997 7.610 16.532 1.00 87.25 211 ALA A C 1
ATOM 1604 O O . ALA A 1 211 ? -23.049 8.148 16.858 1.00 87.25 211 ALA A O 1
ATOM 1605 N N . VAL A 1 212 ? -21.572 7.585 15.263 1.00 89.44 212 VAL A N 1
ATOM 1606 C CA . VAL A 1 212 ? -22.338 8.155 14.139 1.00 89.44 212 VAL A CA 1
ATOM 1607 C C . VAL A 1 212 ? -23.616 7.349 13.932 1.00 89.44 212 VAL A C 1
ATOM 1609 O O . VAL A 1 212 ? -23.551 6.116 13.834 1.00 89.44 212 VAL A O 1
ATOM 1612 N N . ALA A 1 213 ? -24.760 8.028 13.844 1.00 91.19 213 ALA A N 1
ATOM 1613 C CA . ALA A 1 213 ? -26.064 7.388 13.697 1.00 91.19 213 ALA A CA 1
ATOM 1614 C C . ALA A 1 213 ? -26.241 6.758 12.305 1.00 91.19 213 ALA A C 1
ATOM 1616 O O . ALA A 1 213 ? -25.709 7.248 11.311 1.00 91.19 213 ALA A O 1
ATOM 1617 N N . GLN A 1 214 ? -27.047 5.696 12.196 1.00 91.19 214 GLN A N 1
ATOM 1618 C CA . GLN A 1 214 ? -27.269 5.015 10.909 1.00 91.19 214 GLN A CA 1
ATOM 1619 C C . GLN A 1 214 ? -27.859 5.935 9.830 1.00 91.19 214 GLN A C 1
ATOM 1621 O O . GLN A 1 214 ? -27.527 5.804 8.655 1.00 91.19 214 GLN A O 1
ATOM 1626 N N . GLN A 1 215 ? -28.689 6.904 10.224 1.00 90.44 215 GLN A N 1
ATOM 1627 C CA . GLN A 1 215 ? -29.249 7.891 9.301 1.00 90.44 215 GLN A CA 1
ATOM 1628 C C . GLN A 1 215 ? -28.169 8.795 8.686 1.00 90.44 215 GLN A C 1
ATOM 1630 O O . GLN A 1 215 ? -28.211 9.049 7.483 1.00 90.44 215 GLN A O 1
ATOM 1635 N N . GLU A 1 216 ? -27.195 9.234 9.487 1.00 90.38 216 GLU A N 1
ATOM 1636 C CA . GLU A 1 216 ? -26.056 10.047 9.038 1.00 90.38 216 GLU A CA 1
ATOM 1637 C C . GLU A 1 216 ? -25.151 9.235 8.103 1.00 90.38 216 GLU A C 1
ATOM 1639 O O . GLU A 1 216 ? -24.813 9.694 7.012 1.00 90.38 216 GLU A O 1
ATOM 1644 N N . ARG A 1 217 ? -24.844 7.976 8.460 1.00 93.12 217 ARG A N 1
ATOM 1645 C CA . ARG A 1 217 ? -24.074 7.067 7.586 1.00 93.12 217 ARG A CA 1
ATOM 1646 C C . ARG A 1 217 ? -24.765 6.869 6.241 1.00 93.12 217 ARG A C 1
ATOM 1648 O O . ARG A 1 217 ? -24.123 6.951 5.197 1.00 93.12 217 ARG A O 1
ATOM 1655 N N . ALA A 1 218 ? -26.078 6.639 6.256 1.00 92.44 218 ALA A N 1
ATOM 1656 C CA . ALA A 1 218 ? -26.871 6.482 5.042 1.00 92.44 218 ALA A CA 1
ATOM 1657 C C . ALA A 1 218 ? -26.912 7.768 4.200 1.00 92.44 218 ALA A C 1
ATOM 1659 O O . ALA A 1 218 ? -26.923 7.689 2.974 1.00 92.44 218 ALA A O 1
ATOM 1660 N N . ALA A 1 219 ? -26.922 8.949 4.825 1.00 91.56 219 ALA A N 1
ATOM 1661 C CA . ALA A 1 219 ? -26.864 10.220 4.105 1.00 91.56 219 ALA A CA 1
ATOM 1662 C C . ALA A 1 219 ? -25.544 10.376 3.342 1.00 91.56 219 ALA A C 1
ATOM 1664 O O . ALA A 1 219 ? -25.570 10.651 2.145 1.00 91.56 219 ALA A O 1
ATOM 1665 N N . VAL A 1 220 ? -24.417 10.097 3.997 1.00 92.12 220 VAL A N 1
ATOM 1666 C CA . VAL A 1 220 ? -23.091 10.138 3.366 1.00 92.12 220 VAL A CA 1
ATOM 1667 C C . VAL A 1 220 ? -22.987 9.115 2.237 1.00 92.12 220 VAL A C 1
ATOM 1669 O O . VAL A 1 220 ? -22.530 9.456 1.148 1.00 92.12 220 VAL A O 1
ATOM 1672 N N . ARG A 1 221 ? -23.456 7.878 2.454 1.00 94.00 221 ARG A N 1
ATOM 1673 C CA . ARG A 1 221 ? -23.477 6.837 1.409 1.00 94.00 221 ARG A CA 1
ATOM 1674 C C . ARG A 1 221 ? -24.220 7.312 0.158 1.00 94.00 221 ARG A C 1
ATOM 1676 O O . ARG A 1 221 ? -23.662 7.266 -0.934 1.00 94.00 221 ARG A O 1
ATOM 1683 N N . ARG A 1 222 ? -25.404 7.909 0.333 1.00 92.19 222 ARG A N 1
ATOM 1684 C CA . ARG A 1 222 ? -26.180 8.493 -0.773 1.00 92.19 222 ARG A CA 1
ATOM 1685 C C . ARG A 1 222 ? -25.444 9.614 -1.514 1.00 92.19 222 ARG A C 1
ATOM 1687 O O . ARG A 1 222 ? -25.637 9.738 -2.720 1.00 92.19 222 ARG A O 1
ATOM 1694 N N . SER A 1 223 ? -24.638 10.440 -0.842 1.00 91.94 223 SER A N 1
ATOM 1695 C CA . SER A 1 223 ? -23.850 11.487 -1.520 1.00 91.94 223 SER A CA 1
ATOM 1696 C C . SER A 1 223 ? -22.839 10.887 -2.502 1.00 91.94 223 SER A C 1
ATOM 1698 O O . SER A 1 223 ? -22.784 11.307 -3.657 1.00 91.94 223 SER A O 1
ATOM 1700 N N . PHE A 1 224 ? -22.093 9.864 -2.078 1.00 92.75 224 PHE A N 1
ATOM 1701 C CA . PHE A 1 224 ? -21.123 9.171 -2.934 1.00 92.75 224 PHE A CA 1
ATOM 1702 C C . PHE A 1 224 ? -21.797 8.367 -4.056 1.00 92.75 224 PHE A C 1
ATOM 1704 O O . PHE A 1 224 ? -21.348 8.423 -5.200 1.00 92.75 224 PHE A O 1
ATOM 1711 N N . GLU A 1 225 ? -22.916 7.695 -3.762 1.00 92.19 225 GLU A N 1
ATOM 1712 C CA . GLU A 1 225 ? -23.727 6.989 -4.766 1.00 92.19 225 GLU A CA 1
ATOM 1713 C C . GLU A 1 225 ? -24.218 7.942 -5.866 1.00 92.19 225 GLU A C 1
ATOM 1715 O O . GLU A 1 225 ? -24.055 7.659 -7.052 1.00 92.19 225 GLU A O 1
ATOM 1720 N N . ARG A 1 226 ? -24.760 9.112 -5.496 1.00 90.44 226 ARG A N 1
ATOM 1721 C CA . ARG A 1 226 ? -25.210 10.136 -6.460 1.00 90.44 226 ARG A CA 1
ATOM 1722 C C . ARG A 1 226 ? -24.069 10.706 -7.296 1.00 90.44 226 ARG A C 1
ATOM 1724 O O . ARG A 1 226 ? -24.290 11.078 -8.444 1.00 90.44 226 ARG A O 1
ATOM 1731 N N . ALA A 1 227 ? -22.870 10.788 -6.728 1.00 89.06 227 ALA A N 1
ATOM 1732 C CA . ALA A 1 227 ? -21.678 11.242 -7.434 1.00 89.06 227 ALA A CA 1
ATOM 1733 C C . ALA A 1 227 ? -21.083 10.170 -8.373 1.00 89.06 227 ALA A C 1
ATOM 1735 O O . ALA A 1 227 ? -20.188 10.489 -9.161 1.00 89.06 227 ALA A O 1
ATOM 1736 N N . GLY A 1 228 ? -21.569 8.921 -8.305 1.00 89.44 228 GLY A N 1
ATOM 1737 C CA . GLY A 1 228 ? -21.044 7.793 -9.077 1.00 89.44 228 GLY A CA 1
ATOM 1738 C C . GLY A 1 228 ? -19.627 7.399 -8.657 1.00 89.44 228 GLY A C 1
ATOM 1739 O O . GLY A 1 228 ? -18.821 7.005 -9.496 1.00 89.44 228 GLY A O 1
ATOM 1740 N N . VAL A 1 229 ? -19.291 7.576 -7.376 1.00 87.62 229 VAL A N 1
ATOM 1741 C CA . VAL A 1 229 ? -17.941 7.361 -6.845 1.00 87.62 229 VAL A CA 1
ATOM 1742 C C . VAL A 1 229 ? -17.910 6.069 -6.041 1.00 87.62 229 VAL A C 1
ATOM 1744 O O . VAL A 1 229 ? -18.515 5.979 -4.977 1.00 87.62 229 VAL A O 1
ATOM 1747 N N . GLU A 1 230 ? -17.160 5.078 -6.521 1.00 87.62 230 GLU A N 1
ATOM 1748 C CA . GLU A 1 230 ? -16.854 3.892 -5.723 1.00 87.62 230 GLU A CA 1
ATOM 1749 C C . GLU A 1 230 ? -15.894 4.268 -4.587 1.00 87.62 230 GLU A C 1
ATOM 1751 O O . GLU A 1 230 ? -14.823 4.826 -4.832 1.00 87.62 230 GLU A O 1
ATOM 1756 N N . VAL A 1 231 ? -16.283 3.989 -3.343 1.00 91.50 231 VAL A N 1
ATOM 1757 C CA . VAL A 1 231 ? -15.509 4.315 -2.141 1.00 91.50 231 VAL A CA 1
ATOM 1758 C C . VAL A 1 231 ? -15.650 3.192 -1.119 1.00 91.50 231 VAL A C 1
ATOM 1760 O O . VAL A 1 231 ? -16.715 2.584 -0.993 1.00 91.50 231 VAL A O 1
ATOM 1763 N N . ALA A 1 232 ? -14.579 2.896 -0.385 1.00 93.69 232 ALA A N 1
ATOM 1764 C CA . ALA A 1 232 ? -14.653 1.937 0.710 1.00 93.69 232 ALA A CA 1
ATOM 1765 C C . ALA A 1 232 ? -15.274 2.594 1.952 1.00 93.69 232 ALA A C 1
ATOM 1767 O O . ALA A 1 232 ? -14.968 3.741 2.272 1.00 93.69 232 ALA A O 1
ATOM 1768 N N . TYR A 1 233 ? -16.124 1.874 2.681 1.00 95.06 233 TYR A N 1
ATOM 1769 C CA . TYR A 1 233 ? -16.716 2.374 3.922 1.00 95.06 233 TYR A CA 1
ATOM 1770 C C . TYR A 1 233 ? -16.191 1.585 5.113 1.00 95.06 233 TYR A C 1
ATOM 1772 O O . TYR A 1 233 ? -16.308 0.363 5.142 1.00 95.06 233 TYR A O 1
ATOM 1780 N N . VAL A 1 234 ? -15.671 2.294 6.109 1.00 96.31 234 VAL A N 1
ATOM 1781 C CA . VAL A 1 234 ? -15.104 1.714 7.326 1.00 96.31 234 VAL A CA 1
ATOM 1782 C C . VAL A 1 234 ? -15.950 2.128 8.516 1.00 96.31 234 VAL A C 1
ATOM 1784 O O . VAL A 1 234 ? -16.027 3.306 8.858 1.00 96.31 234 VAL A O 1
ATOM 1787 N N . ASP A 1 235 ? -16.561 1.157 9.182 1.00 94.94 235 ASP A N 1
ATOM 1788 C CA . ASP A 1 235 ? -17.146 1.371 10.500 1.00 94.94 235 ASP A CA 1
ATOM 1789 C C . ASP A 1 235 ? -16.056 1.134 11.555 1.00 94.94 235 ASP A C 1
ATOM 1791 O O . ASP A 1 235 ? -15.546 0.023 11.718 1.00 94.94 235 ASP A O 1
ATOM 1795 N N . GLY A 1 236 ? -15.647 2.197 12.254 1.00 93.75 236 GLY A N 1
ATOM 1796 C CA . GLY A 1 236 ? -14.571 2.114 13.238 1.00 93.75 236 GLY A CA 1
ATOM 1797 C C . GLY A 1 236 ? -14.936 1.191 14.402 1.00 93.75 236 GLY A C 1
ATOM 1798 O O . GLY A 1 236 ? -15.899 1.462 15.125 1.00 93.75 236 GLY A O 1
ATOM 1799 N N . LEU A 1 237 ? -14.141 0.137 14.608 1.00 93.69 237 LEU A N 1
ATOM 1800 C CA . LEU A 1 237 ? -14.400 -0.905 15.608 1.00 93.69 237 LEU A CA 1
ATOM 1801 C C . LEU A 1 237 ? -14.302 -0.354 17.035 1.00 93.69 237 LEU A C 1
ATOM 1803 O O . LEU A 1 237 ? -15.204 -0.522 17.858 1.00 93.69 237 LEU A O 1
ATOM 1807 N N . ALA A 1 238 ? -13.223 0.375 17.313 1.00 93.25 238 ALA A N 1
ATOM 1808 C CA . ALA A 1 238 ? -12.968 0.990 18.606 1.00 93.25 238 ALA A CA 1
ATOM 1809 C C . ALA A 1 238 ? -12.210 2.315 18.451 1.00 93.25 238 ALA A C 1
ATOM 1811 O O . ALA A 1 238 ? -11.527 2.523 17.450 1.00 93.25 238 ALA A O 1
ATOM 1812 N N . PRO A 1 239 ? -12.290 3.231 19.436 1.00 93.12 239 PRO A N 1
ATOM 1813 C CA . PRO A 1 239 ? -11.567 4.505 19.426 1.00 93.12 239 PRO A CA 1
ATOM 1814 C C . PRO A 1 239 ? -10.056 4.342 19.703 1.00 93.12 239 PRO A C 1
ATOM 1816 O O . PRO A 1 239 ? -9.490 5.048 20.535 1.00 93.12 239 PRO A O 1
ATOM 1819 N N . ILE A 1 240 ? -9.405 3.404 19.012 1.00 94.06 240 ILE A N 1
ATOM 1820 C CA . ILE A 1 240 ? -7.985 3.067 19.120 1.00 94.06 240 ILE A CA 1
ATOM 1821 C C . ILE A 1 240 ? -7.318 3.482 17.808 1.00 94.06 240 ILE A C 1
ATOM 1823 O O . ILE A 1 240 ? -7.591 2.893 16.769 1.00 94.06 240 ILE A O 1
ATOM 1827 N N . VAL A 1 241 ? -6.455 4.503 17.838 1.00 95.12 241 VAL A N 1
ATOM 1828 C CA . VAL A 1 241 ? -5.887 5.088 16.607 1.00 95.12 241 VAL A CA 1
ATOM 1829 C C . VAL A 1 241 ? -5.127 4.059 15.754 1.00 95.12 241 VAL A C 1
ATOM 1831 O O . VAL A 1 241 ? -5.472 3.955 14.581 1.00 95.12 241 VAL A O 1
ATOM 1834 N N . PRO A 1 242 ? -4.191 3.248 16.290 1.00 95.69 242 PRO A N 1
ATOM 1835 C CA . PRO A 1 242 ? -3.498 2.237 15.482 1.00 95.69 242 PRO A CA 1
ATOM 1836 C C . PRO A 1 242 ? -4.433 1.206 14.829 1.00 95.69 242 PRO A C 1
ATOM 1838 O O . PRO A 1 242 ? -4.238 0.841 13.674 1.00 95.69 242 PRO A O 1
ATOM 1841 N N . LEU A 1 243 ? -5.491 0.791 15.537 1.00 96.19 243 LEU A N 1
ATOM 1842 C CA . LEU A 1 243 ? -6.514 -0.118 15.010 1.00 96.19 243 LEU A CA 1
ATOM 1843 C C . LEU A 1 243 ? -7.299 0.531 13.864 1.00 96.19 243 LEU A C 1
ATOM 1845 O O . LEU A 1 243 ? -7.496 -0.088 12.826 1.00 96.19 243 LEU A O 1
ATOM 1849 N N . LEU A 1 244 ? -7.731 1.784 14.039 1.00 96.69 244 LEU A N 1
ATOM 1850 C CA . LEU A 1 244 ? -8.471 2.523 13.013 1.00 96.69 244 LEU A CA 1
ATOM 1851 C C . LEU A 1 244 ? -7.611 2.780 11.771 1.00 96.69 244 LEU A C 1
ATOM 1853 O O . LEU A 1 244 ? -8.122 2.668 10.662 1.00 96.69 244 LEU A O 1
ATOM 1857 N N . VAL A 1 245 ? -6.317 3.076 11.945 1.00 96.88 245 VAL A N 1
ATOM 1858 C CA . VAL A 1 245 ? -5.356 3.161 10.835 1.00 96.88 245 VAL A CA 1
ATOM 1859 C C . VAL A 1 245 ? -5.308 1.829 10.087 1.00 96.88 245 VAL A C 1
ATOM 1861 O O . VAL A 1 245 ? -5.546 1.818 8.886 1.00 96.88 245 VAL A O 1
ATOM 1864 N N . ALA A 1 246 ? -5.124 0.707 10.789 1.00 96.69 246 ALA A N 1
ATOM 1865 C CA . ALA A 1 246 ? -5.099 -0.618 10.169 1.00 96.69 246 ALA A CA 1
ATOM 1866 C C . ALA A 1 246 ? -6.408 -0.968 9.429 1.00 96.69 246 ALA A C 1
ATOM 1868 O O . ALA A 1 246 ? -6.361 -1.524 8.336 1.00 96.69 246 ALA A O 1
ATOM 1869 N N . GLN A 1 247 ? -7.578 -0.609 9.979 1.00 96.56 247 GLN A N 1
ATOM 1870 C CA . GLN A 1 247 ? -8.869 -0.814 9.305 1.00 96.56 247 GLN A CA 1
ATOM 1871 C C . GLN A 1 247 ? -8.983 0.003 8.014 1.00 96.56 247 GLN A C 1
ATOM 1873 O O . GLN A 1 247 ? -9.535 -0.470 7.023 1.00 96.56 247 GLN A O 1
ATOM 1878 N N . ILE A 1 248 ? -8.499 1.244 8.043 1.00 95.94 248 ILE A N 1
ATOM 1879 C CA . ILE A 1 248 ? -8.531 2.152 6.897 1.00 95.94 248 ILE A CA 1
ATOM 1880 C C . ILE A 1 248 ? -7.573 1.668 5.810 1.00 95.94 248 ILE A C 1
ATOM 1882 O O . ILE A 1 248 ? -7.972 1.607 4.655 1.00 95.94 248 ILE A O 1
ATOM 1886 N N . GLU A 1 249 ? -6.355 1.270 6.171 1.00 94.31 249 GLU A N 1
ATOM 1887 C CA . GLU A 1 249 ? -5.402 0.666 5.237 1.00 94.31 249 GLU A CA 1
ATOM 1888 C C . GLU A 1 249 ? -5.968 -0.603 4.596 1.00 94.31 249 GLU A C 1
ATOM 1890 O O . GLU A 1 249 ? -5.958 -0.730 3.375 1.00 94.31 249 GLU A O 1
ATOM 1895 N N . HIS A 1 250 ? -6.554 -1.499 5.398 1.00 94.56 250 HIS A N 1
ATOM 1896 C CA . HIS A 1 250 ? -7.210 -2.701 4.888 1.00 94.56 250 HIS A CA 1
ATOM 1897 C C . HIS A 1 250 ? -8.300 -2.370 3.852 1.00 94.56 250 HIS A C 1
ATOM 1899 O O . HIS A 1 250 ? -8.405 -3.026 2.818 1.00 94.56 250 HIS A O 1
ATOM 1905 N N . ALA A 1 251 ? -9.092 -1.326 4.106 1.00 93.69 251 ALA A N 1
ATOM 1906 C CA . ALA A 1 251 ? -10.161 -0.886 3.213 1.00 93.69 251 ALA A CA 1
ATOM 1907 C C . ALA A 1 251 ? -9.663 -0.146 1.959 1.00 93.69 251 ALA A C 1
ATOM 1909 O O . ALA A 1 251 ? -10.368 -0.102 0.949 1.00 93.69 251 ALA A O 1
ATOM 1910 N N . LEU A 1 252 ? -8.475 0.459 2.022 1.00 91.00 252 LEU A N 1
ATOM 1911 C CA . LEU A 1 252 ? -7.835 1.117 0.886 1.00 91.00 252 LEU A CA 1
ATOM 1912 C C . LEU A 1 252 ? -7.121 0.126 -0.039 1.00 91.00 252 LEU A C 1
ATOM 1914 O O . LEU A 1 252 ? -6.869 0.479 -1.186 1.00 91.00 252 LEU A O 1
ATOM 1918 N N . ASP A 1 253 ? -6.847 -1.101 0.409 1.00 90.25 253 ASP A N 1
ATOM 1919 C CA . ASP A 1 253 ? -6.142 -2.111 -0.380 1.00 90.25 253 ASP A CA 1
ATOM 1920 C C . ASP A 1 253 ? -6.926 -2.555 -1.619 1.00 90.25 253 ASP A C 1
ATOM 1922 O O . ASP A 1 253 ? -7.901 -3.314 -1.546 1.00 90.25 253 ASP A O 1
ATOM 1926 N N . ARG A 1 254 ? -6.462 -2.080 -2.781 1.00 85.31 254 ARG A N 1
ATOM 1927 C CA . ARG A 1 254 ? -7.008 -2.386 -4.110 1.00 85.31 254 ARG A CA 1
ATOM 1928 C C . ARG A 1 254 ? -6.292 -3.532 -4.817 1.00 85.31 254 ARG A C 1
ATOM 1930 O O . ARG A 1 254 ? -6.684 -3.869 -5.931 1.00 85.31 254 ARG A O 1
ATOM 1937 N N . SER A 1 255 ? -5.296 -4.150 -4.184 1.00 86.88 255 SER A N 1
ATOM 1938 C CA . SER A 1 255 ? -4.553 -5.260 -4.783 1.00 86.88 255 SER A CA 1
ATOM 1939 C C . SER A 1 255 ? -5.504 -6.435 -5.064 1.00 86.88 255 SER A C 1
ATOM 1941 O O . SER A 1 255 ? -6.335 -6.756 -4.203 1.00 86.88 255 SER A O 1
ATOM 1943 N N . PRO A 1 256 ? -5.434 -7.107 -6.224 1.00 87.38 256 PRO A N 1
ATOM 1944 C CA . PRO A 1 256 ? -6.220 -8.313 -6.485 1.00 87.38 256 PRO A CA 1
ATOM 1945 C C . PRO A 1 256 ? -6.003 -9.370 -5.397 1.00 87.38 256 PRO A C 1
ATOM 1947 O O . PRO A 1 256 ? -4.880 -9.572 -4.946 1.00 87.38 256 PRO A O 1
ATOM 1950 N N . GLN A 1 257 ? -7.059 -10.061 -4.956 1.00 85.81 257 GLN A N 1
ATOM 1951 C CA . GLN A 1 257 ? -6.968 -10.991 -3.818 1.00 85.81 257 GLN A CA 1
ATOM 1952 C C . GLN A 1 257 ? -5.955 -12.125 -4.053 1.00 85.81 257 GLN A C 1
ATOM 1954 O O . GLN A 1 257 ? -5.223 -12.495 -3.139 1.00 85.81 257 GLN A O 1
ATOM 1959 N N . GLU A 1 258 ? -5.877 -12.640 -5.281 1.00 84.88 258 GLU A N 1
ATOM 1960 C CA . GLU A 1 258 ? -4.891 -13.646 -5.711 1.00 84.88 258 GLU A CA 1
ATOM 1961 C C . GLU A 1 258 ? -3.434 -13.163 -5.653 1.00 84.88 258 GLU A C 1
ATOM 1963 O O . GLU A 1 258 ? -2.515 -13.978 -5.621 1.00 84.88 258 GLU A O 1
ATOM 1968 N N . GLN A 1 259 ? -3.228 -11.847 -5.602 1.00 86.62 259 GLN A N 1
ATOM 1969 C CA . GLN A 1 259 ? -1.925 -11.196 -5.518 1.00 86.62 259 GLN A CA 1
ATOM 1970 C C . GLN A 1 259 ? -1.610 -10.718 -4.098 1.00 86.62 259 GLN A C 1
ATOM 1972 O O . GLN A 1 259 ? -0.632 -10.008 -3.909 1.00 86.62 259 GLN A O 1
ATOM 1977 N N . ARG A 1 260 ? -2.403 -11.082 -3.080 1.00 90.56 260 ARG A N 1
ATOM 1978 C CA . ARG A 1 260 ? -2.115 -10.744 -1.676 1.00 90.56 260 ARG A CA 1
ATOM 1979 C C . ARG A 1 260 ? -1.422 -11.910 -0.983 1.00 90.56 260 ARG A C 1
ATOM 1981 O O . ARG A 1 260 ? -1.857 -13.057 -1.108 1.00 90.56 260 ARG A O 1
ATOM 1988 N N . ARG A 1 261 ? -0.381 -11.617 -0.192 1.00 91.44 261 ARG A N 1
ATOM 1989 C CA . ARG A 1 261 ? 0.235 -12.625 0.691 1.00 91.44 261 ARG A CA 1
ATOM 1990 C C . ARG A 1 261 ? -0.694 -12.967 1.836 1.00 91.44 261 ARG A C 1
ATOM 1992 O O . ARG A 1 261 ? -1.016 -14.128 2.027 1.00 91.44 261 ARG A O 1
ATOM 1999 N N . LEU A 1 262 ? -1.156 -11.954 2.559 1.00 94.75 262 LEU A N 1
ATOM 2000 C CA . LEU A 1 262 ? -2.077 -12.095 3.678 1.00 94.75 262 LEU A CA 1
ATOM 2001 C C . LEU A 1 262 ? -3.523 -12.036 3.172 1.00 94.75 262 LEU A C 1
ATOM 2003 O O . LEU A 1 262 ? -3.985 -10.989 2.726 1.00 94.75 262 LEU A O 1
ATOM 2007 N N . THR A 1 263 ? -4.238 -13.160 3.237 1.00 95.25 263 THR A N 1
ATOM 2008 C CA . THR A 1 263 ? -5.577 -13.286 2.624 1.00 95.25 263 THR A CA 1
ATOM 2009 C C . THR A 1 263 ? -6.698 -13.478 3.629 1.00 95.25 263 THR A C 1
ATOM 2011 O O . THR A 1 263 ? -7.855 -13.198 3.310 1.00 95.25 263 THR A O 1
ATOM 2014 N N . ARG A 1 264 ? -6.379 -13.939 4.842 1.00 96.38 264 ARG A N 1
ATOM 2015 C CA . ARG A 1 264 ? -7.382 -14.150 5.883 1.00 96.38 264 ARG A CA 1
ATOM 2016 C C . ARG A 1 264 ? -6.829 -13.931 7.281 1.00 96.38 264 ARG A C 1
ATOM 2018 O O . ARG A 1 264 ? -5.721 -14.363 7.595 1.00 96.38 264 ARG A O 1
ATOM 2025 N N . LEU A 1 265 ? -7.667 -13.329 8.116 1.00 97.88 265 LEU A N 1
ATOM 2026 C CA . LEU A 1 265 ? -7.540 -13.267 9.561 1.00 97.88 265 LEU A CA 1
ATOM 2027 C C . LEU A 1 265 ? -8.890 -13.683 10.151 1.00 97.88 265 LEU A C 1
ATOM 2029 O O . LEU A 1 265 ? -9.936 -13.312 9.630 1.00 97.88 265 LEU A O 1
ATOM 2033 N N . VAL A 1 266 ? -8.872 -14.492 11.202 1.00 97.06 266 VAL A N 1
ATOM 2034 C CA . VAL A 1 266 ? -10.036 -14.810 12.035 1.00 97.06 266 VAL A CA 1
ATOM 2035 C C . VAL A 1 266 ? -9.571 -14.758 13.480 1.00 97.06 266 VAL A C 1
ATOM 2037 O O . VAL A 1 266 ? -8.504 -15.283 13.783 1.00 97.06 266 VAL A O 1
ATOM 2040 N N . ALA A 1 267 ? -10.354 -14.151 14.365 1.00 95.56 267 ALA A N 1
ATOM 2041 C CA . ALA A 1 267 ? -10.047 -14.065 15.787 1.00 95.56 267 ALA A CA 1
ATOM 2042 C C . ALA A 1 267 ? -11.229 -14.618 16.595 1.00 95.56 267 ALA A C 1
ATOM 2044 O O . ALA A 1 267 ? -12.296 -14.006 16.630 1.00 95.56 267 ALA A O 1
ATOM 2045 N N . ALA A 1 268 ? -11.059 -15.791 17.203 1.00 94.38 268 ALA A N 1
ATOM 2046 C CA . ALA A 1 268 ? -12.103 -16.442 17.991 1.00 94.38 268 ALA A CA 1
ATOM 2047 C C . ALA A 1 268 ? -11.498 -17.317 19.090 1.00 94.38 268 ALA A C 1
ATOM 2049 O O . ALA A 1 268 ? -10.429 -17.893 18.898 1.00 94.38 268 ALA A O 1
ATOM 2050 N N . ASP A 1 269 ? -12.186 -17.425 20.228 1.00 88.69 269 ASP A N 1
ATOM 2051 C CA . ASP A 1 269 ? -11.873 -18.380 21.303 1.00 88.69 269 ASP A CA 1
ATOM 2052 C C . ASP A 1 269 ? -10.418 -18.315 21.822 1.00 88.69 269 ASP A C 1
ATOM 2054 O O . ASP A 1 269 ? -9.865 -19.298 22.313 1.00 88.69 269 ASP A O 1
ATOM 2058 N N . GLY A 1 270 ? -9.780 -17.141 21.740 1.00 91.50 270 GLY A N 1
ATOM 2059 C CA . GLY A 1 270 ? -8.385 -16.958 22.155 1.00 91.50 270 GLY A CA 1
ATOM 2060 C C . GLY A 1 270 ? -7.343 -17.420 21.132 1.00 91.50 270 GLY A C 1
ATOM 2061 O O . GLY A 1 270 ? -6.168 -17.535 21.471 1.00 91.50 270 GLY A O 1
ATOM 2062 N N . GLU A 1 271 ? -7.739 -17.642 19.881 1.00 94.50 271 GLU A N 1
ATOM 2063 C CA . GLU A 1 271 ? -6.842 -17.954 18.771 1.00 94.50 271 GLU A CA 1
ATOM 2064 C C . GLU A 1 271 ? -6.982 -16.93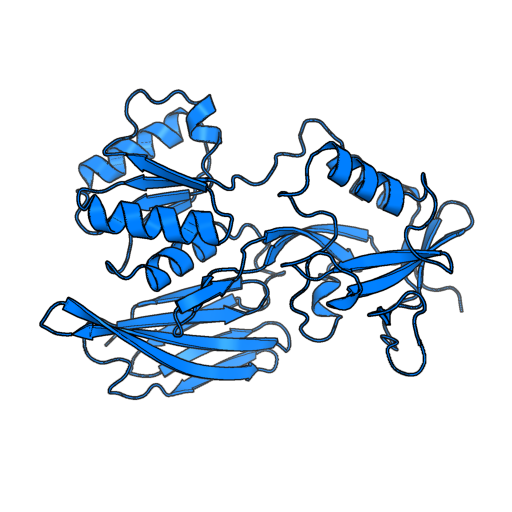3 17.634 1.00 94.50 271 GLU A C 1
ATOM 2066 O O . GLU A 1 271 ? -8.063 -16.407 17.357 1.00 94.50 271 GLU A O 1
ATOM 2071 N N . ALA A 1 272 ? -5.870 -16.682 16.941 1.00 96.88 272 ALA A N 1
ATOM 2072 C CA . ALA A 1 272 ? -5.847 -16.021 15.645 1.00 96.88 272 ALA A CA 1
ATOM 2073 C C . ALA A 1 272 ? -5.560 -17.054 14.546 1.00 96.88 272 ALA A C 1
ATOM 2075 O O . ALA A 1 272 ? -4.498 -17.679 14.522 1.00 96.88 272 ALA A O 1
ATOM 2076 N N . GLY A 1 273 ? -6.504 -17.223 13.624 1.00 97.56 273 GLY A N 1
ATOM 2077 C CA . GLY A 1 273 ? -6.314 -17.967 12.384 1.00 97.56 273 GLY A CA 1
ATOM 2078 C C . GLY A 1 273 ? -5.814 -17.040 11.279 1.00 97.56 273 GLY A C 1
ATOM 2079 O O . GLY A 1 273 ? -6.512 -16.093 10.929 1.00 97.56 273 GLY A O 1
ATOM 2080 N N . VAL A 1 274 ? -4.641 -17.321 10.715 1.00 97.88 274 VAL A N 1
ATOM 2081 C CA . VAL A 1 274 ? -4.011 -16.523 9.650 1.00 97.88 274 VAL A CA 1
ATOM 2082 C C . VAL A 1 274 ? -3.823 -17.385 8.403 1.00 97.88 274 VAL A C 1
ATOM 2084 O O . VAL A 1 274 ? -3.375 -18.524 8.510 1.00 97.88 274 VAL A O 1
ATOM 2087 N N . GLU A 1 275 ? -4.148 -16.863 7.221 1.00 97.62 275 GLU A N 1
ATOM 2088 C CA . GLU A 1 275 ? -3.905 -17.537 5.936 1.00 97.62 275 GLU A CA 1
ATOM 2089 C C . GLU A 1 275 ? -2.963 -16.704 5.067 1.00 97.62 275 GLU A C 1
ATOM 2091 O O . GLU A 1 275 ? -3.258 -15.542 4.757 1.00 97.62 275 GLU A O 1
ATOM 2096 N N . VAL A 1 276 ? -1.838 -17.313 4.677 1.00 95.44 276 VAL A N 1
ATOM 2097 C CA . VAL A 1 276 ? -0.839 -16.708 3.791 1.00 95.44 276 VAL A CA 1
ATOM 2098 C C . VAL A 1 276 ? -0.627 -17.538 2.524 1.00 95.44 276 VAL A C 1
ATOM 2100 O O . VAL A 1 276 ? -0.655 -18.767 2.571 1.00 95.44 276 VAL A O 1
ATOM 2103 N N . THR A 1 277 ? -0.433 -16.890 1.376 1.00 92.06 277 THR A N 1
ATOM 2104 C CA . THR A 1 277 ? -0.310 -17.556 0.059 1.00 92.06 277 THR A CA 1
ATOM 2105 C C . THR A 1 277 ? 1.132 -17.860 -0.345 1.00 92.06 277 THR A C 1
ATOM 2107 O O . THR A 1 277 ? 1.367 -18.719 -1.194 1.00 92.06 277 THR A O 1
ATOM 2110 N N . SER A 1 278 ? 2.102 -17.205 0.288 1.00 90.00 278 SER A N 1
ATOM 2111 C CA . SER A 1 278 ? 3.535 -17.434 0.112 1.00 90.00 278 SER A CA 1
ATOM 2112 C C . SER A 1 278 ? 4.261 -17.220 1.443 1.00 90.00 278 SER A C 1
ATOM 2114 O O . SER A 1 278 ? 3.707 -16.549 2.318 1.00 90.00 278 SER A O 1
ATOM 2116 N N . PRO A 1 279 ? 5.495 -17.733 1.604 1.00 91.31 279 PRO A N 1
ATOM 2117 C CA . PRO A 1 279 ? 6.292 -17.453 2.789 1.00 91.31 279 PRO A CA 1
ATOM 2118 C C . PRO A 1 279 ? 6.455 -15.944 3.015 1.00 91.31 279 PRO A C 1
ATOM 2120 O O . PRO A 1 279 ? 6.822 -15.202 2.097 1.00 91.31 279 PRO A O 1
ATOM 2123 N N . CYS A 1 280 ? 6.128 -15.475 4.217 1.00 92.38 280 CYS A N 1
ATOM 2124 C CA . CYS A 1 280 ? 6.306 -14.079 4.617 1.00 92.38 280 CYS A CA 1
ATOM 2125 C C . CYS A 1 280 ? 6.305 -13.914 6.135 1.00 92.38 280 CYS A C 1
ATOM 2127 O O . CYS A 1 280 ? 5.703 -14.698 6.872 1.00 92.38 280 CYS A O 1
ATOM 2129 N N . ARG A 1 281 ? 6.935 -12.845 6.604 1.00 93.88 281 ARG A N 1
ATOM 2130 C CA . ARG A 1 281 ? 6.889 -12.367 7.973 1.00 93.88 281 ARG A CA 1
ATOM 2131 C C . ARG A 1 281 ? 5.520 -11.768 8.260 1.00 93.88 281 ARG A C 1
ATOM 2133 O O . ARG A 1 281 ? 5.064 -10.845 7.587 1.00 93.88 281 ARG A O 1
ATOM 2140 N N . VAL A 1 282 ? 4.877 -12.296 9.291 1.00 95.56 282 VAL A N 1
ATOM 2141 C CA . VAL A 1 282 ? 3.603 -11.813 9.811 1.00 95.56 282 VAL A CA 1
ATOM 2142 C C . VAL A 1 282 ? 3.830 -11.269 11.210 1.00 95.56 282 VAL A C 1
ATOM 2144 O O . VAL A 1 282 ? 4.391 -11.950 12.068 1.00 95.56 282 VAL A O 1
ATOM 2147 N N . ARG A 1 283 ? 3.327 -10.060 11.452 1.00 95.56 283 ARG A N 1
ATOM 2148 C CA . ARG A 1 283 ? 3.197 -9.479 12.786 1.00 95.56 283 ARG A CA 1
ATOM 2149 C C . ARG A 1 283 ? 1.733 -9.484 13.199 1.00 95.56 283 ARG A C 1
ATOM 2151 O O . ARG A 1 283 ? 0.890 -8.953 12.476 1.00 95.56 283 ARG A O 1
ATOM 2158 N N . LEU A 1 284 ? 1.436 -10.049 14.365 1.00 96.75 284 LEU A N 1
ATOM 2159 C CA . LEU A 1 284 ? 0.131 -9.956 15.007 1.00 96.75 284 LEU A CA 1
ATOM 2160 C C . LEU A 1 284 ? 0.197 -9.032 16.219 1.00 96.75 284 LEU A C 1
ATOM 2162 O O . LEU A 1 284 ? 1.027 -9.200 17.113 1.00 96.75 284 LEU A O 1
ATOM 2166 N N . THR A 1 285 ? -0.734 -8.089 16.286 1.00 96.69 285 THR A N 1
ATOM 2167 C CA . THR A 1 285 ? -0.905 -7.195 17.432 1.00 96.69 285 THR A CA 1
ATOM 2168 C C . THR A 1 285 ? -2.329 -7.298 17.958 1.00 96.69 285 THR A C 1
ATOM 2170 O O . THR A 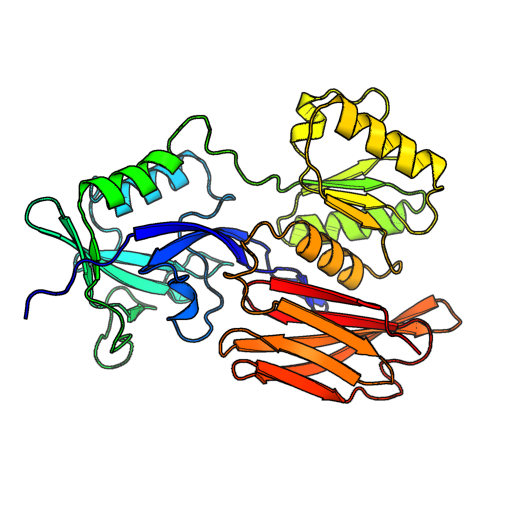1 285 ? -3.289 -7.109 17.211 1.00 96.69 285 THR A O 1
ATOM 2173 N N . ALA A 1 286 ? -2.466 -7.580 19.250 1.00 96.31 286 ALA A N 1
ATOM 2174 C CA . ALA A 1 286 ? -3.738 -7.555 19.952 1.00 96.31 286 ALA A CA 1
ATOM 2175 C C . ALA A 1 286 ? -3.959 -6.173 20.578 1.00 96.31 286 ALA A C 1
ATOM 2177 O O . ALA A 1 286 ? -3.097 -5.645 21.283 1.00 96.31 286 ALA A O 1
ATOM 2178 N N . TYR A 1 287 ? -5.136 -5.601 20.349 1.00 95.56 287 TYR A N 1
ATOM 2179 C CA . TYR A 1 287 ? -5.611 -4.389 21.002 1.00 95.56 287 TYR A CA 1
ATOM 2180 C C . TYR A 1 287 ? -6.809 -4.724 21.875 1.00 95.56 287 TYR A C 1
ATOM 2182 O O . TYR A 1 287 ? -7.716 -5.421 21.433 1.00 95.56 287 TYR A O 1
ATOM 2190 N N . ARG A 1 288 ? -6.880 -4.173 23.086 1.00 94.19 288 ARG A N 1
ATOM 2191 C CA . ARG A 1 288 ? -8.081 -4.297 23.922 1.00 94.19 288 ARG A CA 1
ATOM 2192 C C . ARG A 1 288 ? -8.410 -3.027 24.678 1.00 94.19 288 ARG A C 1
ATOM 2194 O O . ARG A 1 288 ? -7.520 -2.252 25.034 1.00 94.19 288 ARG A O 1
ATOM 2201 N N . LEU A 1 289 ? -9.693 -2.862 24.977 1.00 92.31 289 LEU A N 1
ATOM 2202 C CA . LEU A 1 289 ? -10.194 -1.851 25.898 1.00 92.31 289 LEU A CA 1
ATOM 2203 C C . LEU A 1 289 ? -10.511 -2.493 27.244 1.00 92.31 289 LEU A C 1
ATOM 2205 O O . LEU A 1 289 ? -11.229 -3.489 27.333 1.00 92.31 289 LEU A O 1
ATOM 2209 N N . ASP A 1 290 ? -9.975 -1.917 28.317 1.00 88.31 290 ASP A N 1
ATOM 2210 C CA . ASP A 1 290 ? -10.408 -2.285 29.660 1.00 88.31 290 ASP A CA 1
ATOM 2211 C C . ASP A 1 290 ? -11.765 -1.641 30.022 1.00 88.31 290 ASP A C 1
ATOM 2213 O O . ASP A 1 290 ? -12.346 -0.852 29.274 1.00 88.31 290 ASP A O 1
ATOM 2217 N N . ARG A 1 291 ? -12.283 -1.959 31.216 1.00 85.12 291 ARG A N 1
ATOM 2218 C CA . ARG A 1 291 ? -13.556 -1.403 31.717 1.00 85.12 291 ARG A CA 1
ATOM 2219 C C . ARG A 1 291 ? -13.535 0.120 31.909 1.00 85.12 291 ARG A C 1
ATOM 2221 O O . ARG A 1 291 ? -14.595 0.718 32.056 1.00 85.12 291 ARG A O 1
ATOM 2228 N N . LEU A 1 292 ? -12.353 0.732 31.944 1.00 86.88 292 LEU A N 1
ATOM 2229 C CA . LEU A 1 292 ? -12.142 2.174 32.063 1.00 86.88 292 LEU A CA 1
ATOM 2230 C C . LEU A 1 292 ? -11.834 2.819 30.700 1.00 86.88 292 LEU A C 1
ATOM 2232 O O . LEU A 1 292 ? -11.408 3.973 30.665 1.00 86.88 292 LEU A O 1
ATOM 2236 N N . LEU A 1 293 ? -12.048 2.094 29.593 1.00 83.06 293 LEU A N 1
ATOM 2237 C CA . LEU A 1 293 ? -11.758 2.518 28.220 1.00 83.06 293 LEU A CA 1
ATOM 2238 C C . LEU A 1 293 ? -10.277 2.849 27.977 1.00 83.06 293 LEU A C 1
ATOM 2240 O O . LEU A 1 293 ? -9.953 3.643 27.092 1.00 83.06 293 LEU A O 1
ATOM 2244 N N . ARG A 1 294 ? -9.366 2.248 28.747 1.00 89.19 294 ARG A N 1
ATOM 2245 C CA . ARG A 1 294 ? -7.927 2.345 28.498 1.00 89.19 294 ARG A CA 1
ATOM 2246 C C . ARG A 1 294 ? -7.528 1.329 27.443 1.00 89.19 294 ARG A C 1
ATOM 2248 O O . ARG A 1 294 ? -7.875 0.151 27.535 1.00 89.19 294 ARG A O 1
ATOM 2255 N N . THR A 1 295 ? -6.768 1.802 26.467 1.00 91.94 295 THR A N 1
ATOM 2256 C CA . THR A 1 295 ? -6.198 0.968 25.415 1.00 91.94 295 THR A CA 1
ATOM 2257 C C . THR A 1 295 ? -4.984 0.216 25.936 1.00 91.94 295 THR A C 1
ATOM 2259 O O . THR A 1 295 ? -4.066 0.819 26.490 1.00 91.94 295 THR A O 1
ATOM 2262 N N . HIS A 1 296 ? -4.957 -1.087 25.689 1.00 92.94 296 HIS A N 1
ATOM 2263 C CA . HIS A 1 296 ? -3.762 -1.915 25.783 1.00 92.94 296 HIS A CA 1
ATOM 2264 C C . HIS A 1 296 ? -3.431 -2.463 24.399 1.00 92.94 296 HIS A C 1
ATOM 2266 O O . HIS A 1 296 ? -4.344 -2.799 23.644 1.00 92.94 296 HIS A O 1
ATOM 2272 N N . ALA A 1 297 ? -2.141 -2.534 24.087 1.00 93.44 297 ALA A N 1
ATOM 2273 C CA . ALA A 1 297 ? -1.619 -3.097 22.853 1.00 93.44 297 ALA A CA 1
ATOM 2274 C C . ALA A 1 297 ? -0.489 -4.069 23.197 1.00 93.44 297 ALA A C 1
ATOM 2276 O O . ALA A 1 297 ? 0.334 -3.762 24.061 1.00 93.44 297 ALA A O 1
ATOM 2277 N N . GLU A 1 298 ? -0.467 -5.218 22.537 1.00 93.38 298 GLU A N 1
ATOM 2278 C CA . GLU A 1 298 ? 0.530 -6.264 22.747 1.00 93.38 298 GLU A CA 1
ATOM 2279 C C . GLU A 1 298 ? 0.862 -6.923 21.409 1.00 93.38 298 GLU A C 1
ATOM 2281 O O . GLU A 1 298 ? -0.039 -7.314 20.666 1.00 93.38 298 GLU A O 1
ATOM 2286 N N . GLU A 1 299 ? 2.150 -7.024 21.084 1.00 94.50 299 GLU A N 1
ATOM 2287 C CA . GLU A 1 299 ? 2.601 -7.859 19.972 1.00 94.50 299 GLU A CA 1
ATOM 2288 C C . GLU A 1 299 ? 2.578 -9.315 20.434 1.00 94.50 299 GLU A C 1
ATOM 2290 O O . GLU A 1 299 ? 3.309 -9.703 21.341 1.00 94.50 299 GLU A O 1
ATOM 2295 N N . VAL A 1 300 ? 1.687 -10.101 19.836 1.00 95.00 300 VAL A N 1
ATOM 2296 C CA . VAL A 1 300 ? 1.423 -11.490 20.240 1.00 95.00 300 VAL A CA 1
ATOM 2297 C C . VAL A 1 300 ? 2.152 -12.494 19.349 1.00 95.00 300 VAL A C 1
ATOM 2299 O O . VAL A 1 300 ? 2.302 -13.653 19.724 1.00 95.00 300 VAL A O 1
ATOM 2302 N N . PHE A 1 301 ? 2.612 -12.059 18.174 1.00 96.06 301 PHE A N 1
ATOM 2303 C CA . PHE A 1 301 ? 3.430 -12.853 17.264 1.00 96.06 301 PHE A CA 1
ATOM 2304 C C . PHE A 1 301 ? 4.217 -11.942 16.316 1.00 96.06 301 PHE A C 1
ATOM 2306 O O . PHE A 1 301 ? 3.653 -11.000 15.763 1.00 96.06 301 PHE A O 1
ATOM 2313 N N . ASP A 1 302 ? 5.488 -12.259 16.084 1.00 95.31 302 ASP A N 1
ATOM 2314 C CA . ASP A 1 302 ? 6.300 -11.700 15.001 1.00 95.31 302 ASP A CA 1
ATOM 2315 C C . ASP A 1 302 ? 7.232 -12.807 14.484 1.00 95.31 302 ASP A C 1
ATOM 2317 O O . ASP A 1 302 ? 8.119 -13.277 15.200 1.00 95.31 302 ASP A O 1
ATOM 2321 N N . GLY A 1 303 ? 6.992 -13.280 13.261 1.00 95.00 303 GLY A N 1
ATOM 2322 C CA . GLY A 1 303 ? 7.754 -14.384 12.687 1.00 95.00 303 GLY A CA 1
ATOM 2323 C C . GLY A 1 303 ? 7.371 -14.709 11.248 1.00 95.00 303 GLY A C 1
ATOM 2324 O O . GLY A 1 303 ? 6.371 -14.221 10.728 1.00 95.00 303 GLY A O 1
ATOM 2325 N N . VAL A 1 304 ? 8.184 -15.540 10.594 1.00 95.19 304 VAL A N 1
ATOM 2326 C CA . VAL A 1 304 ? 7.924 -16.017 9.227 1.00 95.19 304 VAL A CA 1
ATOM 2327 C C . VAL A 1 304 ? 6.940 -17.182 9.264 1.00 95.19 304 VAL A C 1
ATOM 2329 O O . VAL A 1 304 ? 7.126 -18.133 10.022 1.00 95.19 304 VAL A O 1
ATOM 2332 N N . LEU A 1 305 ? 5.900 -17.098 8.437 1.00 95.50 305 LEU A N 1
ATOM 2333 C CA . LEU A 1 305 ? 4.925 -18.157 8.208 1.00 95.50 305 LEU A CA 1
ATOM 2334 C C . LEU A 1 305 ? 5.088 -18.701 6.790 1.00 95.50 305 LEU A C 1
ATOM 2336 O O . LEU A 1 305 ? 5.158 -17.928 5.837 1.00 95.50 305 LEU A O 1
ATOM 2340 N N . GLU A 1 306 ? 5.113 -20.026 6.657 1.00 95.00 306 GLU A N 1
ATOM 2341 C CA . GLU A 1 306 ? 5.061 -20.717 5.362 1.00 95.00 306 GLU A CA 1
ATOM 2342 C C . GLU A 1 306 ? 3.694 -20.548 4.689 1.00 95.00 306 GLU A C 1
ATOM 2344 O O . GLU A 1 306 ? 2.708 -20.233 5.350 1.00 95.00 306 GLU A O 1
ATOM 2349 N N . ALA A 1 307 ? 3.590 -20.813 3.387 1.00 94.31 307 ALA A N 1
ATOM 2350 C CA . ALA A 1 307 ? 2.297 -20.788 2.700 1.00 94.31 307 ALA A CA 1
ATOM 2351 C C . ALA A 1 307 ? 1.282 -21.748 3.362 1.00 94.31 307 ALA A C 1
ATOM 2353 O O . ALA A 1 307 ? 1.576 -22.922 3.595 1.00 94.31 307 ALA A O 1
ATOM 2354 N N . GLY A 1 308 ? 0.072 -21.261 3.643 1.00 96.44 308 GLY A N 1
ATOM 2355 C CA . GLY A 1 308 ? -1.014 -22.044 4.226 1.00 96.44 308 GLY A CA 1
ATOM 2356 C C . GLY A 1 308 ? -1.738 -21.350 5.376 1.00 96.44 308 GLY A C 1
ATOM 2357 O O . GLY A 1 308 ? -1.704 -20.130 5.535 1.00 96.44 308 GLY A O 1
ATOM 2358 N N . ARG A 1 309 ? -2.442 -22.163 6.172 1.00 97.62 309 ARG A N 1
ATOM 2359 C CA . ARG A 1 309 ? -3.234 -21.720 7.324 1.00 97.62 309 ARG A CA 1
ATOM 2360 C C . ARG A 1 309 ? -2.494 -21.997 8.619 1.00 97.62 309 ARG A C 1
ATOM 2362 O O . ARG A 1 309 ? -2.107 -23.133 8.878 1.00 97.62 309 ARG A O 1
ATOM 2369 N N . HIS A 1 310 ? -2.417 -20.980 9.461 1.00 97.88 310 HIS A N 1
ATOM 2370 C CA . HIS A 1 310 ? -1.727 -21.003 10.741 1.00 97.88 310 HIS A CA 1
ATOM 2371 C C . HIS A 1 310 ? -2.697 -20.654 11.854 1.00 97.88 310 HIS A C 1
ATOM 2373 O O . HIS A 1 310 ? -3.594 -19.830 11.672 1.00 97.88 310 HIS A O 1
ATOM 2379 N N . ARG A 1 311 ? -2.517 -21.285 13.011 1.00 97.00 311 ARG A N 1
ATOM 2380 C CA . ARG A 1 311 ? -3.236 -20.937 14.236 1.00 97.00 311 ARG A CA 1
ATOM 2381 C C . ARG A 1 311 ? -2.232 -20.469 15.261 1.00 97.00 311 ARG A C 1
ATOM 2383 O O . ARG A 1 311 ? -1.266 -21.173 15.545 1.00 97.00 311 ARG A O 1
ATOM 2390 N N . ILE A 1 312 ? -2.473 -19.285 15.792 1.00 96.62 312 ILE A N 1
ATOM 2391 C CA . ILE A 1 312 ? -1.609 -18.644 16.768 1.00 96.62 312 ILE A CA 1
ATOM 2392 C C . ILE A 1 312 ? -2.430 -18.463 18.037 1.00 96.62 312 ILE A C 1
ATOM 2394 O O . ILE A 1 312 ? -3.458 -17.784 18.031 1.00 96.62 312 ILE A O 1
ATOM 2398 N N . ALA A 1 313 ? -1.989 -19.110 19.113 1.00 94.94 313 ALA A N 1
ATOM 2399 C CA . ALA A 1 313 ? -2.607 -18.964 20.421 1.00 94.94 313 ALA A CA 1
ATOM 2400 C C . ALA A 1 313 ? -2.348 -17.554 20.963 1.00 94.94 313 ALA A C 1
ATOM 2402 O O . ALA A 1 313 ? -1.236 -17.036 20.858 1.00 94.94 313 ALA A O 1
ATOM 2403 N N . LEU A 1 314 ? -3.371 -16.947 21.555 1.00 93.69 314 LEU A N 1
ATOM 2404 C CA . LEU A 1 314 ? -3.310 -15.598 22.102 1.00 93.69 314 LEU A CA 1
ATOM 2405 C C . LEU A 1 314 ? -3.373 -15.666 23.628 1.00 93.69 314 LEU A C 1
ATOM 2407 O O . LEU A 1 314 ? -4.170 -16.414 24.196 1.00 93.69 314 LEU A O 1
ATOM 2411 N N . ASP A 1 315 ? -2.552 -14.868 24.313 1.00 88.56 315 ASP A N 1
ATOM 2412 C CA . ASP A 1 315 ? -2.620 -14.777 25.773 1.00 88.56 315 ASP A CA 1
ATOM 2413 C C . ASP A 1 315 ? -4.013 -14.275 26.190 1.00 88.56 315 ASP A C 1
ATOM 2415 O O . ASP A 1 315 ? -4.490 -13.238 25.722 1.00 88.56 315 ASP A O 1
ATOM 2419 N N . ALA A 1 316 ? -4.663 -14.978 27.120 1.00 86.56 316 ALA A N 1
ATOM 2420 C CA . ALA A 1 316 ? -5.976 -14.611 27.646 1.00 86.56 316 ALA A CA 1
ATOM 2421 C C . ALA A 1 316 ? -6.033 -13.173 28.207 1.00 86.56 316 ALA A C 1
ATOM 2423 O O . ALA A 1 316 ? -7.101 -12.563 28.267 1.00 86.56 316 ALA A O 1
ATOM 2424 N N . ARG A 1 317 ? -4.899 -12.610 28.639 1.00 86.94 317 ARG A N 1
ATOM 2425 C CA . ARG A 1 317 ? -4.764 -11.211 29.066 1.00 86.94 317 ARG A CA 1
ATOM 2426 C C . ARG A 1 317 ? -4.758 -10.241 27.891 1.00 86.94 317 ARG A C 1
ATOM 2428 O O . ARG A 1 317 ? -5.283 -9.139 28.059 1.00 86.94 317 ARG A O 1
ATOM 2435 N N . ALA A 1 318 ? -4.194 -10.624 26.749 1.00 83.44 318 ALA A N 1
ATOM 2436 C CA . ALA A 1 318 ? -4.129 -9.802 25.543 1.00 83.44 318 ALA A CA 1
ATOM 2437 C C . ALA A 1 318 ? -5.517 -9.633 24.905 1.00 83.44 318 ALA A C 1
ATOM 2439 O O . ALA A 1 318 ? -5.851 -8.558 24.411 1.00 83.44 318 ALA A O 1
ATOM 2440 N N . VAL A 1 319 ? -6.366 -10.662 25.011 1.00 86.19 319 VAL A N 1
ATOM 2441 C CA . VAL A 1 319 ? -7.678 -10.732 24.338 1.00 86.19 319 VAL A CA 1
ATOM 2442 C C . VAL A 1 319 ? -8.862 -10.685 25.305 1.00 86.19 319 VAL A C 1
ATOM 2444 O O . VAL A 1 319 ? -9.945 -11.184 25.035 1.00 86.19 319 VAL A O 1
ATOM 2447 N N . LYS A 1 320 ? -8.681 -10.089 26.485 1.00 84.62 320 LYS A N 1
ATOM 2448 C CA . LYS A 1 320 ? -9.757 -9.971 27.476 1.00 84.62 320 LYS A CA 1
ATOM 2449 C C . LYS A 1 320 ? -10.720 -8.829 27.140 1.00 84.62 320 LYS A C 1
ATOM 2451 O O . LYS A 1 320 ? -10.292 -7.679 27.059 1.00 84.62 320 LYS A O 1
ATOM 2456 N N . GLY A 1 321 ? -12.025 -9.105 27.158 1.00 85.94 321 GLY A N 1
ATOM 2457 C CA . GLY A 1 321 ? -13.060 -8.073 27.021 1.00 85.94 321 GLY A CA 1
ATOM 2458 C C . GLY A 1 321 ? -13.212 -7.612 25.574 1.00 85.94 321 GLY A C 1
ATOM 2459 O O . GLY A 1 321 ? -13.089 -8.416 24.670 1.00 85.94 321 GLY A O 1
ATOM 2460 N N . GLU A 1 322 ? -13.481 -6.329 25.328 1.00 92.06 322 GLU A N 1
ATOM 2461 C CA . GLU A 1 322 ? -13.556 -5.828 23.949 1.00 92.06 322 GLU A CA 1
ATOM 2462 C C . GLU A 1 322 ? -12.141 -5.787 23.349 1.00 92.06 322 GLU A C 1
ATOM 2464 O O . GLU A 1 322 ? -11.332 -4.924 23.709 1.00 92.06 322 GLU A O 1
ATOM 2469 N N . SER A 1 323 ? -11.833 -6.761 22.487 1.00 95.31 323 SER A N 1
ATOM 2470 C CA . SER A 1 323 ? -10.501 -6.971 21.923 1.00 95.31 323 SER A CA 1
ATOM 2471 C C . SER A 1 323 ? -10.520 -7.196 20.411 1.00 95.31 323 SER A C 1
ATOM 2473 O O . SER A 1 323 ? -11.530 -7.581 19.824 1.00 95.31 323 SER A O 1
ATOM 2475 N N . PHE A 1 324 ? -9.394 -6.887 19.777 1.00 96.62 324 PHE A N 1
ATOM 2476 C CA . PHE A 1 324 ? -9.208 -6.833 18.333 1.00 96.62 324 PHE A CA 1
ATOM 2477 C C . PHE A 1 324 ? -7.812 -7.334 17.985 1.00 96.62 324 PHE A C 1
ATOM 2479 O O . PHE A 1 324 ? -6.872 -7.123 18.752 1.00 96.62 324 PHE A O 1
ATOM 2486 N N . VAL A 1 325 ? -7.662 -7.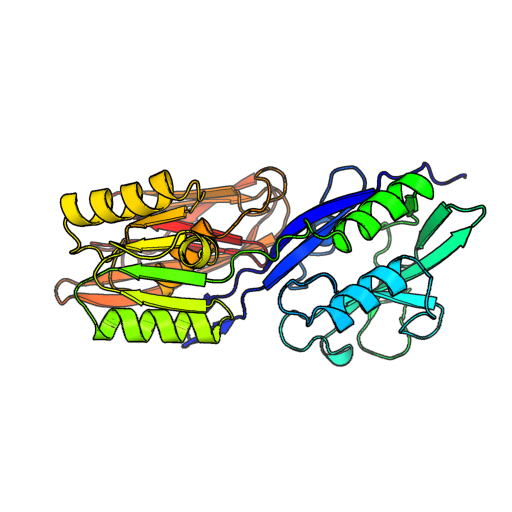949 16.820 1.00 97.38 325 VAL A N 1
ATOM 2487 C CA . VAL A 1 325 ? -6.384 -8.443 16.311 1.00 97.38 325 VAL A CA 1
ATOM 2488 C C . VAL A 1 325 ? -6.096 -7.767 14.980 1.00 97.38 325 VAL A C 1
ATOM 2490 O O . VAL A 1 325 ? -6.968 -7.672 14.119 1.00 97.38 325 VAL A O 1
ATOM 2493 N N . VAL A 1 326 ? -4.865 -7.295 14.817 1.00 97.88 326 VAL A N 1
ATOM 2494 C CA . VAL A 1 326 ? -4.339 -6.779 13.554 1.00 97.88 326 VAL A CA 1
ATOM 2495 C C . VAL A 1 326 ? -3.231 -7.709 13.092 1.00 97.88 326 VAL A C 1
ATOM 2497 O O . VAL A 1 326 ? -2.288 -7.951 13.844 1.00 97.88 326 VAL A O 1
ATOM 2500 N N . ALA A 1 327 ? -3.340 -8.207 11.864 1.00 97.56 327 ALA A N 1
ATOM 2501 C CA . ALA A 1 327 ? -2.290 -8.957 11.189 1.00 97.56 327 ALA A CA 1
ATOM 2502 C C . ALA A 1 327 ? -1.662 -8.089 10.105 1.00 97.56 327 ALA A C 1
ATOM 2504 O O . ALA A 1 327 ? -2.387 -7.528 9.287 1.00 97.56 327 ALA A O 1
ATOM 2505 N N . ARG A 1 328 ? -0.332 -7.983 10.083 1.00 95.69 328 ARG A N 1
ATOM 2506 C CA . ARG A 1 328 ? 0.406 -7.171 9.111 1.00 95.69 328 ARG A CA 1
ATOM 2507 C C . ARG A 1 328 ? 1.531 -7.969 8.461 1.00 95.69 328 ARG A C 1
ATOM 2509 O O . ARG A 1 328 ? 2.240 -8.716 9.131 1.00 95.69 328 ARG A O 1
ATOM 2516 N N . THR A 1 329 ? 1.682 -7.758 7.162 1.00 93.25 329 THR A N 1
ATOM 2517 C CA . THR A 1 329 ? 2.829 -8.136 6.323 1.00 93.25 329 THR A CA 1
ATOM 2518 C C . THR A 1 329 ? 3.362 -6.870 5.649 1.00 93.25 329 THR A C 1
ATOM 2520 O O . THR A 1 329 ? 2.703 -5.831 5.723 1.00 93.25 329 THR A O 1
ATOM 2523 N N . SER A 1 330 ? 4.504 -6.935 4.960 1.00 87.00 330 SER A N 1
ATOM 2524 C CA . SER A 1 330 ? 4.980 -5.811 4.132 1.00 87.00 330 SER A CA 1
ATOM 2525 C C . SER A 1 330 ? 3.922 -5.365 3.114 1.00 87.00 330 SER A C 1
ATOM 2527 O O . SER A 1 330 ? 3.686 -4.172 2.944 1.00 87.00 330 SER A O 1
ATOM 2529 N N . GLY A 1 331 ? 3.224 -6.324 2.498 1.00 88.38 331 GLY A N 1
ATOM 2530 C CA . GLY A 1 331 ? 2.268 -6.086 1.413 1.00 88.38 331 GLY A CA 1
ATOM 2531 C C . GLY A 1 331 ? 0.796 -5.945 1.813 1.00 88.38 331 GLY A C 1
ATOM 2532 O O . GLY A 1 331 ? -0.060 -5.922 0.936 1.00 88.38 331 GLY A O 1
ATOM 2533 N N . GLY A 1 332 ? 0.448 -5.933 3.105 1.00 91.69 332 GLY A N 1
ATOM 2534 C CA . GLY A 1 332 ? -0.965 -5.857 3.484 1.00 91.69 332 GLY A CA 1
ATOM 2535 C C . GLY A 1 332 ? -1.262 -5.987 4.971 1.00 91.69 332 GLY A C 1
ATOM 2536 O O . GLY A 1 332 ? -0.438 -6.451 5.764 1.00 91.69 332 GLY A O 1
ATOM 2537 N N . VAL A 1 333 ? -2.484 -5.596 5.333 1.00 96.31 333 VAL A N 1
ATOM 2538 C CA . VAL A 1 333 ? -3.000 -5.616 6.703 1.00 96.31 333 VAL A CA 1
ATOM 2539 C C . VAL A 1 333 ? -4.438 -6.125 6.739 1.00 96.31 333 VAL A C 1
ATOM 2541 O O . VAL A 1 333 ? -5.252 -5.780 5.883 1.00 96.31 333 VAL A O 1
ATOM 2544 N N . LEU A 1 334 ? -4.746 -6.942 7.745 1.00 97.31 334 LEU A N 1
ATOM 2545 C CA . LEU A 1 334 ? -6.092 -7.407 8.073 1.00 97.31 334 LEU A CA 1
ATOM 2546 C C . LEU A 1 334 ? -6.418 -7.062 9.523 1.00 97.31 334 LEU A C 1
ATOM 2548 O O . LEU A 1 334 ? -5.533 -7.038 10.383 1.00 97.31 334 LEU A O 1
ATOM 2552 N N . VAL A 1 335 ? -7.697 -6.818 9.797 1.00 97.38 335 VAL A N 1
ATOM 2553 C CA . VAL A 1 335 ? -8.188 -6.460 11.128 1.00 97.38 335 VAL A CA 1
ATOM 2554 C C . VAL A 1 335 ? -9.425 -7.276 11.451 1.00 97.38 335 VAL A C 1
ATOM 2556 O O . VAL A 1 335 ? -10.349 -7.313 10.648 1.00 97.38 335 VAL A O 1
ATOM 2559 N N . GLU A 1 336 ? -9.465 -7.861 12.644 1.00 97.25 336 GLU A N 1
ATOM 2560 C CA . GLU A 1 336 ? -10.622 -8.604 13.135 1.00 97.25 336 GLU A CA 1
ATOM 2561 C C . GLU A 1 336 ? -10.967 -8.246 14.578 1.00 97.25 336 GLU A C 1
ATOM 25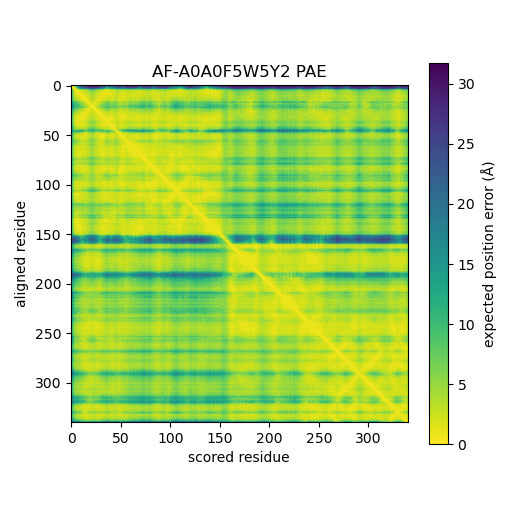63 O O . GLU A 1 336 ? -10.095 -7.957 15.401 1.00 97.25 336 GLU A O 1
ATOM 2568 N N . ALA A 1 337 ? -12.260 -8.281 14.895 1.00 95.56 337 ALA A N 1
ATOM 2569 C CA . ALA A 1 337 ? -12.728 -8.246 16.276 1.00 95.56 337 ALA A CA 1
ATOM 2570 C C . ALA A 1 337 ? -12.700 -9.659 16.863 1.00 95.56 337 ALA A C 1
ATOM 2572 O O . ALA A 1 337 ? -13.044 -10.622 16.183 1.00 95.56 337 ALA A O 1
ATOM 2573 N N . MET A 1 338 ? -12.309 -9.783 18.130 1.00 94.06 338 MET A N 1
ATOM 2574 C CA . MET A 1 338 ? -12.314 -11.071 18.813 1.00 94.06 338 MET A CA 1
ATOM 2575 C C . MET A 1 338 ? -13.750 -11.530 19.076 1.00 94.06 338 MET A C 1
ATOM 2577 O O . MET A 1 338 ? -14.511 -10.844 19.765 1.00 94.06 338 MET A O 1
ATOM 2581 N N . ALA A 1 339 ? -14.107 -12.703 18.555 1.00 89.62 339 ALA A N 1
ATOM 2582 C CA . ALA A 1 339 ? -15.312 -13.416 18.956 1.00 89.62 339 ALA A CA 1
ATOM 2583 C C . ALA A 1 339 ? -15.048 -14.193 20.260 1.00 89.62 339 ALA A C 1
ATOM 2585 O O . ALA A 1 339 ? -14.032 -14.881 20.385 1.00 89.62 339 ALA A O 1
ATOM 2586 N N . HIS A 1 340 ? -15.953 -14.047 21.230 1.00 76.44 340 HIS A N 1
ATOM 2587 C CA . HIS A 1 340 ? -15.867 -14.632 22.572 1.00 76.44 340 HIS A CA 1
ATOM 2588 C C . HIS A 1 340 ? -16.959 -15.652 22.846 1.00 76.44 340 HIS A C 1
ATOM 2590 O O . HIS A 1 340 ? -18.069 -15.472 22.290 1.00 76.44 340 HIS A O 1
#

pLDDT: mean 91.03, std 8.03, range [36.56, 98.19]

Foldseek 3Di:
DPPDAKAKAWFWFKFAWFQDPVRDTGAIWIFIFIAINNAGVCQLPDQDLWGAQRILVDPPVSNVVLLCVLLVVDQEPAPPQKHFGIAHPPPSALLVWTWIWRWDADPLKIWTDLTFIGNDRDGDSVVTTPPPDDRHIHDNVNSNVNSVVCVDPPVDRQLLEEEEEDDPVVLQVVLQVSSVVNPRHYDYDNACPPPDLVVVQSAQEYEYEQPDDPVRVVRRVVNNVVSVHDHFYHDQLASDNRQSSLRVQQRSGPGDLVRDQWNDWDAEPQKIKTAGQAKFWKWKKKWDQDPVRDIDIDTQDTDIDGHGIDIGGHDCVSQPDFMKMWMDGSGGIDIDTHHD

Mean predicted aligned error: 5.36 Å

Solvent-accessible surface area (backbone atoms only — not comparable to full-atom values): 18594 Å² total; per-residue (Å²): 129,83,72,67,74,39,52,64,44,72,42,61,36,44,39,46,40,49,56,46,95,90,69,50,77,35,63,40,42,51,27,44,39,52,23,46,71,90,34,57,47,67,77,78,38,87,70,60,74,55,36,33,72,54,32,65,84,50,55,69,70,57,36,52,47,47,51,38,38,76,70,63,77,43,77,56,89,35,70,89,44,22,37,76,56,25,29,27,75,86,73,68,39,50,72,79,30,24,38,30,25,31,61,47,77,57,99,70,23,40,36,42,29,77,32,22,55,27,49,56,82,67,72,53,57,87,86,34,32,47,84,85,51,60,66,38,32,28,54,34,68,55,48,46,53,51,55,54,53,63,75,40,96,80,48,69,67,75,44,54,24,32,43,36,34,43,88,56,57,75,59,52,53,54,39,33,50,53,36,44,73,20,65,32,43,54,47,80,42,84,72,50,79,91,63,55,52,73,65,57,59,47,33,28,29,38,38,36,37,74,85,54,50,71,68,58,54,50,51,38,51,50,42,36,58,74,50,71,45,84,58,34,78,41,76,38,88,57,102,42,56,53,59,44,50,42,47,49,52,38,56,57,61,76,44,54,72,92,75,36,47,72,72,46,71,44,34,44,83,55,32,36,40,39,32,27,70,43,62,35,54,40,37,32,35,29,35,20,36,50,99,84,71,46,81,46,75,44,79,73,43,78,48,74,42,65,56,42,79,46,78,43,77,47,58,70,80,53,57,44,73,62,20,32,41,37,40,35,34,51,65,34,44,44,67,36,63,53,46,125

Secondary structure (DSSP, 8-state):
-PPPEEPEEEEEEEE--EE-TTS-EE--EEEEEEEETTEEHHHHSTT---B-S-BTTS-HHHHHHHHHHHTTSS--SBTTTEEEEEE-TTT--GGG-EEEEEEEEETTEEEEEEEEEESSSS--HHHHB-TTS--EEE-HHHHHHHHHGGGSTT------EEEEE-S-HHHHHHHHHHHHHTT-EEEEES--TT--HHHHTTEEEEEE-TTS-HHHHHHHHHHHHHHT---EEEE-SSS-HHHHHHHHHHHH--S-GGG-SEEEEEEETTEEEEEESS-EEEEEEEEEE-TT--EEEEEEEEEEE-SEEEEEE--TTTT-SEEEEEEEETTEEEEEEPB-

Radius of gyration: 21.66 Å; Cα contacts (8 Å, |Δi|>4): 761; chains: 1; bounding box: 58×42×64 Å